Protein AF-C0QC90-F1 (afdb_monomer_lite)

Radius of gyration: 32.06 Å; chains: 1; bounding box: 88×85×78 Å

pLDDT: mean 71.47, std 26.24, range [27.81, 98.38]

Sequence (242 aa):
MGKKIDGQGVMLIVNIVLILMLSYCSIPDKHKLPQASEPHGTEAVTQDAAVHDNAQEAVAEVKEAAEVEAPVVEEKEPVAEVKEPVAEVEETVAEVEEPAAEEKEPAAEVEAPAVAQTTSGMPDVIAMENAIYAAHKKGIVQFTHQKHVADYKIGCGECHHGDDGSPLADMKAGDDAVGCAECHAEPGTAPKSKDKKLSDSEKLEYHAEALHENCITCHKAYNKENNTKDAPASCAKCHPKK

Foldseek 3Di:
DDPDQDPVNVVVVVVVVVVVVVVVVPDDPPPDDDDDDDDDDDDDDDDDDDDDDDDDDDDDDDDDDDDDDDDDDDDDDDDDDDDDDDDDDDDDDDDDDDDDDDDDDDDDDDDDDDDDPDDQWDDQWDFQDDPLDPDDPFATFTDRRCCVCPVVVDDPQLLQDPPVSGGPPPDDTRPDGDDLCVQLVAEDFDDDDPVDDDDLVRRSVYSVSSVLCSQQVVLVVVCVVVVHCPRPNDPCSGTPHD

InterPro domains:
  IPR020942 Class III cytochrome C [PF02085] (134-239)
  IPR036280 Multiheme cytochrome superfamily [SSF48695] (135-239)

Secondary structure (DSSP, 8-state):
------HHHHHHHHHHHHHHHHHHTT------PPPP-----------------------------------------------------------------------------------SS--SEEE---TT-SS-SSPPPEEEHHIIIIIS---GGGTSB-TTS-B-TT--TTS-PPPGGGTS-B-SSPP--SS----HHHHHTBHHHHHHHHHHHHHHHHHHHTT---S--SHHHHSPP-

Structure (mmCIF, N/CA/C/O backbone):
data_AF-C0QC90-F1
#
_entry.id   AF-C0QC90-F1
#
loop_
_atom_site.group_PDB
_atom_site.id
_atom_site.type_symbol
_atom_site.label_atom_id
_atom_site.label_alt_id
_atom_site.label_comp_id
_atom_site.label_asym_id
_atom_site.label_entity_id
_atom_site.label_seq_id
_atom_site.pdbx_PDB_ins_code
_atom_site.Cartn_x
_atom_site.Cartn_y
_atom_site.Cartn_z
_atom_site.occupancy
_atom_site.B_iso_or_equiv
_atom_site.auth_seq_id
_atom_site.auth_comp_id
_atom_site.auth_asym_id
_atom_site.auth_atom_id
_atom_site.pdbx_PDB_model_num
ATOM 1 N N . MET A 1 1 ? -40.031 34.828 8.784 1.00 43.22 1 MET A N 1
ATOM 2 C CA . MET A 1 1 ? -39.446 36.180 8.939 1.00 43.22 1 MET A CA 1
ATOM 3 C C . MET A 1 1 ? -38.399 36.398 7.850 1.00 43.22 1 MET A C 1
ATOM 5 O O . MET A 1 1 ? -37.368 35.743 7.893 1.00 43.22 1 MET A O 1
ATOM 9 N N . GLY A 1 2 ? -38.660 37.253 6.855 1.00 54.69 2 GLY A N 1
ATOM 10 C CA . GLY A 1 2 ? -37.671 37.584 5.820 1.00 54.69 2 GLY A CA 1
ATOM 11 C C . GLY A 1 2 ? -36.627 38.558 6.366 1.00 54.69 2 GLY A C 1
ATOM 12 O O . GLY A 1 2 ? -36.977 39.680 6.734 1.00 54.69 2 GLY A O 1
ATOM 13 N N . LYS A 1 3 ? -35.361 38.133 6.460 1.00 66.44 3 LYS A N 1
ATOM 14 C CA . LYS A 1 3 ? -34.247 39.024 6.813 1.00 66.44 3 LYS A CA 1
ATOM 15 C C . LYS A 1 3 ? -34.065 40.025 5.672 1.00 66.44 3 LYS A C 1
ATOM 17 O O . LYS A 1 3 ? -33.694 39.643 4.568 1.00 66.44 3 LYS A O 1
ATOM 22 N N . LYS A 1 4 ? -34.370 41.297 5.937 1.00 67.69 4 LYS A N 1
ATOM 23 C CA . LYS A 1 4 ? -34.035 42.400 5.033 1.00 67.69 4 LYS A CA 1
ATOM 24 C C . LYS A 1 4 ? -32.512 42.487 4.982 1.00 67.69 4 LYS A C 1
ATOM 26 O O . LYS A 1 4 ? -31.890 42.760 6.003 1.00 67.69 4 LYS A O 1
ATOM 31 N N . ILE A 1 5 ? -31.939 42.188 3.822 1.00 71.94 5 ILE A N 1
ATOM 32 C CA . ILE A 1 5 ? -30.519 42.411 3.554 1.00 71.94 5 ILE A CA 1
ATOM 33 C C . ILE A 1 5 ? -30.356 43.929 3.452 1.00 71.94 5 ILE A C 1
ATOM 35 O O . ILE A 1 5 ? -31.048 44.570 2.659 1.00 71.94 5 ILE A O 1
ATOM 39 N N . ASP A 1 6 ? -29.532 44.513 4.315 1.00 79.94 6 ASP A N 1
ATOM 40 C CA . ASP A 1 6 ? -29.243 45.942 4.266 1.00 79.94 6 ASP A CA 1
ATOM 41 C C . ASP A 1 6 ? -28.360 46.281 3.049 1.00 79.94 6 ASP A C 1
ATOM 43 O O . ASP A 1 6 ? -27.733 45.417 2.432 1.00 79.94 6 ASP A O 1
ATOM 47 N N . GLY A 1 7 ? -28.339 47.559 2.655 1.00 76.38 7 GLY A N 1
ATOM 48 C CA . GLY A 1 7 ? -27.593 48.005 1.470 1.00 76.38 7 GLY A CA 1
ATOM 49 C C . GLY A 1 7 ? -26.087 47.726 1.553 1.00 76.38 7 GLY A C 1
ATOM 50 O O . GLY A 1 7 ? -25.427 47.585 0.524 1.00 76.38 7 GLY A O 1
ATOM 51 N N . GLN A 1 8 ? -25.555 47.580 2.768 1.00 79.44 8 GLN A N 1
ATOM 52 C CA . GLN A 1 8 ? -24.161 47.224 3.004 1.00 79.44 8 GLN A CA 1
ATOM 53 C C . GLN A 1 8 ? -23.907 45.737 2.721 1.00 79.44 8 GLN A C 1
ATOM 55 O O . GLN A 1 8 ? -22.922 45.406 2.063 1.00 79.44 8 GLN A O 1
ATOM 60 N N . GLY A 1 9 ? -24.827 44.849 3.110 1.00 81.38 9 GLY A N 1
ATOM 61 C CA . GLY A 1 9 ? -24.799 43.431 2.757 1.00 81.38 9 GLY A CA 1
ATOM 62 C C . GLY A 1 9 ? -24.888 43.192 1.249 1.00 81.38 9 GLY A C 1
ATOM 63 O O . GLY A 1 9 ? -24.169 42.346 0.722 1.00 81.38 9 GLY A O 1
ATOM 64 N N . VAL A 1 10 ? -25.689 43.985 0.528 1.00 85.62 10 VAL A N 1
ATOM 65 C CA . VAL A 1 10 ? -25.760 43.907 -0.944 1.00 85.62 10 VAL A CA 1
ATOM 66 C C . VAL A 1 10 ? -24.429 44.312 -1.585 1.00 85.62 10 VAL A C 1
ATOM 68 O O . VAL A 1 10 ? -23.933 43.596 -2.452 1.00 85.62 10 VAL A O 1
ATOM 71 N N . MET A 1 11 ? -23.798 45.399 -1.129 1.00 86.00 11 MET A N 1
ATOM 72 C CA . MET A 1 11 ? -22.481 45.820 -1.633 1.00 86.00 11 MET A CA 1
ATOM 73 C C . MET A 1 11 ? -21.374 44.800 -1.346 1.00 86.00 11 MET A C 1
ATOM 75 O O . MET A 1 11 ? -20.465 44.627 -2.160 1.00 86.00 11 MET A O 1
ATOM 79 N N . LEU A 1 12 ? -21.449 44.102 -0.213 1.00 89.44 12 LEU A N 1
ATOM 80 C CA . LEU A 1 12 ? -20.478 43.075 0.159 1.00 89.44 12 LEU A CA 1
ATOM 81 C C . LEU A 1 12 ? -20.624 41.832 -0.733 1.00 89.44 12 LEU A C 1
ATOM 83 O O . LEU A 1 12 ? -19.629 41.327 -1.246 1.00 89.44 12 LEU A O 1
ATOM 87 N N . ILE A 1 13 ? -21.859 41.407 -1.016 1.00 89.31 13 ILE A N 1
ATOM 88 C CA . ILE A 1 13 ? -22.138 40.306 -1.950 1.00 89.31 13 ILE A CA 1
ATOM 89 C C . ILE A 1 13 ? -21.676 40.662 -3.369 1.00 89.31 13 ILE A C 1
ATOM 91 O O . ILE A 1 13 ? -21.020 39.848 -4.014 1.00 89.31 13 ILE A O 1
ATOM 95 N N . VAL A 1 14 ? -21.952 41.880 -3.846 1.00 91.88 14 VAL A N 1
ATOM 96 C CA . VAL A 1 14 ? -21.509 42.334 -5.177 1.00 91.88 14 VAL A CA 1
ATOM 97 C C . VAL A 1 14 ? -19.982 42.341 -5.283 1.00 91.88 14 VAL A C 1
ATOM 99 O O . VAL A 1 14 ? -19.446 41.868 -6.282 1.00 91.88 14 VAL A O 1
ATOM 102 N N . ASN A 1 15 ? -19.270 42.798 -4.248 1.00 91.62 15 ASN A N 1
ATOM 103 C CA . ASN A 1 15 ? -17.805 42.752 -4.232 1.00 91.62 15 ASN A CA 1
ATOM 104 C C . ASN A 1 15 ? -17.262 41.318 -4.214 1.00 91.62 15 ASN A C 1
ATOM 106 O O . ASN A 1 15 ? -16.324 41.028 -4.949 1.00 91.62 15 ASN A O 1
ATOM 110 N N . ILE A 1 16 ? -17.862 40.406 -3.440 1.00 91.81 16 ILE A N 1
ATOM 111 C CA . ILE A 1 16 ? -17.456 38.991 -3.433 1.00 91.81 16 ILE A CA 1
ATOM 112 C C . ILE A 1 16 ? -17.641 38.373 -4.824 1.00 91.81 16 ILE A C 1
ATOM 114 O O . ILE A 1 16 ? -16.731 37.720 -5.328 1.00 91.81 16 ILE A O 1
ATOM 118 N N . VAL A 1 17 ? -18.779 38.616 -5.479 1.00 91.81 17 VAL A N 1
ATOM 119 C CA . VAL A 1 17 ? -19.039 38.106 -6.835 1.00 91.81 17 VAL A CA 1
ATOM 120 C C . VAL A 1 17 ? -18.051 38.693 -7.849 1.00 91.81 17 VAL A C 1
ATOM 122 O O . VAL A 1 17 ? -17.556 37.965 -8.707 1.00 91.81 17 VAL A O 1
ATOM 125 N N . LEU A 1 18 ? -17.710 39.980 -7.734 1.00 91.81 18 LEU A N 1
ATOM 126 C CA . LEU A 1 18 ? -16.733 40.627 -8.610 1.00 91.81 18 LEU A CA 1
ATOM 127 C C . LEU A 1 18 ? -15.324 40.038 -8.431 1.00 91.81 18 LEU A C 1
ATOM 129 O O . LEU A 1 18 ? -14.644 39.768 -9.417 1.00 91.81 18 LEU A O 1
ATOM 133 N N . ILE A 1 19 ? -14.904 39.787 -7.187 1.00 89.88 19 ILE A N 1
ATOM 134 C CA . ILE A 1 19 ? -13.610 39.162 -6.875 1.00 89.88 19 ILE A CA 1
ATOM 135 C C . ILE A 1 19 ? -13.551 37.741 -7.444 1.00 89.88 19 ILE A C 1
ATOM 137 O O . ILE A 1 19 ? -12.556 37.375 -8.067 1.00 89.88 19 ILE A O 1
ATOM 141 N N . LEU A 1 20 ? -14.623 36.956 -7.292 1.00 89.25 20 LEU A N 1
ATOM 142 C CA . LEU A 1 20 ? -14.691 35.605 -7.851 1.00 89.25 20 LEU A CA 1
ATOM 143 C C . LEU A 1 20 ? -14.621 35.620 -9.385 1.00 89.25 20 LEU A C 1
ATOM 145 O O . LEU A 1 20 ? -13.883 34.826 -9.961 1.00 89.25 20 LEU A O 1
ATOM 149 N N . MET A 1 21 ? -15.302 36.558 -10.050 1.00 86.25 21 MET A N 1
ATOM 150 C CA . MET A 1 21 ? -15.232 36.707 -11.511 1.00 86.25 21 MET A CA 1
ATOM 151 C C . MET A 1 21 ? -13.831 37.097 -11.999 1.00 86.25 21 MET A C 1
ATOM 153 O O . MET A 1 21 ? -13.322 36.499 -12.943 1.00 86.25 21 MET A O 1
ATOM 157 N N . LEU A 1 22 ? -13.166 38.044 -11.332 1.00 85.81 22 LEU A N 1
ATOM 158 C CA . LEU A 1 22 ? -11.798 38.444 -11.688 1.00 85.81 22 LEU A CA 1
ATOM 159 C C . LEU A 1 22 ? -10.778 37.322 -11.434 1.00 85.81 22 LEU A C 1
ATOM 161 O O . LEU A 1 22 ? -9.831 37.159 -12.208 1.00 85.81 22 LEU A O 1
ATOM 165 N N . SER A 1 23 ? -10.997 36.513 -10.393 1.00 81.81 23 SER A N 1
ATOM 166 C CA . SER A 1 23 ? -10.185 35.326 -10.115 1.00 81.81 23 SER A CA 1
ATOM 167 C C . SER A 1 23 ? -10.363 34.241 -11.183 1.00 81.81 23 SER A C 1
ATOM 169 O O . SER A 1 23 ? -9.394 33.567 -11.520 1.00 81.81 23 SER A O 1
ATOM 171 N N . TYR A 1 24 ? -11.563 34.098 -11.755 1.00 79.06 24 TYR A N 1
ATOM 172 C CA . TYR A 1 24 ? -11.827 33.165 -12.857 1.00 79.06 24 TYR A CA 1
ATOM 173 C C . TYR A 1 24 ? -11.209 33.622 -14.186 1.00 79.06 24 TYR A C 1
ATOM 175 O O . TYR A 1 24 ? -10.710 32.796 -14.944 1.00 79.06 24 TYR A O 1
ATOM 183 N N . CYS A 1 25 ? -11.170 34.929 -14.462 1.00 72.75 25 CYS A N 1
ATOM 184 C CA . CYS A 1 25 ? -10.559 35.464 -15.686 1.00 72.75 25 CYS A CA 1
ATOM 185 C C . CYS A 1 25 ? -9.018 35.432 -15.696 1.00 72.75 25 CYS A C 1
ATOM 187 O O . CYS A 1 25 ? -8.419 35.748 -16.720 1.00 72.75 25 CYS A O 1
ATOM 189 N N . SER A 1 26 ? -8.373 35.066 -14.582 1.00 72.00 26 SER A N 1
ATOM 190 C CA . SER A 1 26 ? -6.907 35.020 -14.458 1.00 72.00 26 SER A CA 1
ATOM 191 C C . SER A 1 26 ? -6.323 33.605 -14.571 1.00 72.00 26 SER A C 1
ATOM 193 O O . SER A 1 26 ? -5.134 33.422 -14.317 1.00 72.00 26 SER A O 1
ATOM 195 N N . ILE A 1 27 ? -7.126 32.600 -14.938 1.00 68.31 27 ILE A N 1
ATOM 196 C CA . ILE A 1 27 ? -6.632 31.244 -15.208 1.00 68.31 27 ILE A CA 1
ATOM 197 C C . ILE A 1 27 ? -6.018 31.243 -16.620 1.00 68.31 27 ILE A C 1
ATOM 199 O O . ILE A 1 27 ? -6.757 31.416 -17.588 1.00 68.31 27 ILE A O 1
ATOM 203 N N . PRO A 1 28 ? -4.690 31.080 -16.783 1.00 59.44 28 PRO A N 1
ATOM 204 C CA . PRO A 1 28 ? -4.088 30.999 -18.106 1.00 59.44 28 PRO A CA 1
ATOM 205 C C . PR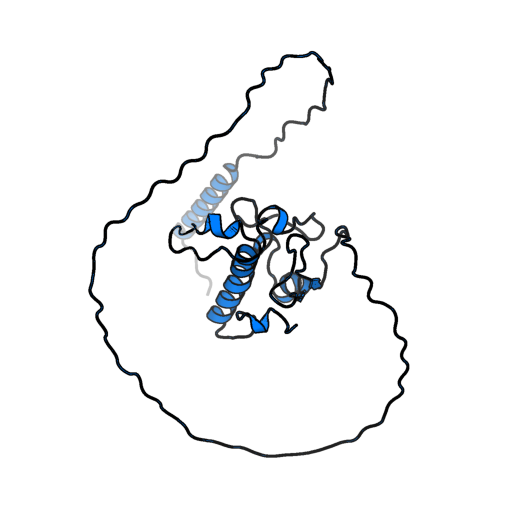O A 1 28 ? -4.529 29.707 -18.803 1.00 59.44 28 PRO A C 1
ATOM 207 O O . PRO A 1 28 ? -4.354 28.614 -18.261 1.00 59.44 28 PRO A O 1
ATOM 210 N N . ASP A 1 29 ? -5.069 29.843 -20.016 1.00 55.38 29 ASP A N 1
ATOM 211 C CA . ASP A 1 29 ? -5.362 28.748 -20.942 1.00 55.38 29 ASP A CA 1
ATOM 212 C C . ASP A 1 29 ? -4.113 27.877 -21.155 1.00 55.38 29 ASP A C 1
ATOM 214 O O . ASP A 1 29 ? -3.232 28.197 -21.954 1.00 55.38 29 ASP A O 1
ATOM 218 N N . LYS A 1 30 ? -4.027 26.738 -20.458 1.00 59.38 30 LYS A N 1
ATOM 219 C CA . LYS A 1 30 ? -2.989 25.724 -20.710 1.00 59.38 30 LYS A CA 1
ATOM 220 C C . LYS A 1 30 ? -3.307 24.833 -21.918 1.00 59.38 30 LYS A C 1
ATOM 222 O O . LYS A 1 30 ? -2.540 23.929 -22.233 1.00 59.38 30 LYS A O 1
ATOM 227 N N . HIS A 1 31 ? -4.380 25.109 -22.661 1.00 57.31 31 HIS A N 1
ATOM 228 C CA . HIS A 1 31 ? -4.658 24.437 -23.929 1.00 57.31 31 HIS A CA 1
ATOM 229 C C . HIS A 1 31 ? -3.921 25.103 -25.095 1.00 57.31 31 HIS A C 1
ATOM 231 O O . HIS A 1 31 ? -4.513 25.713 -25.984 1.00 57.31 31 HIS A O 1
ATOM 237 N N . LYS A 1 32 ? -2.599 24.917 -25.132 1.00 46.06 32 LYS A N 1
ATOM 238 C CA . LYS A 1 32 ? -1.866 24.921 -26.399 1.00 46.06 32 LYS A CA 1
ATOM 239 C C . LYS A 1 32 ? -0.709 23.930 -26.349 1.00 46.06 32 LYS A C 1
ATOM 241 O O . LYS A 1 32 ? 0.423 24.286 -26.051 1.00 46.06 32 LYS A O 1
ATOM 246 N N . LEU A 1 33 ? -1.030 22.675 -26.655 1.00 45.44 33 LEU A N 1
ATOM 247 C CA . LEU A 1 33 ? -0.055 21.670 -27.069 1.00 45.44 33 LEU A CA 1
ATOM 248 C C . LEU A 1 33 ? 0.607 22.143 -28.378 1.00 45.44 33 LEU A C 1
ATOM 250 O O . LEU A 1 33 ? -0.115 22.378 -29.353 1.00 45.44 33 LEU A O 1
ATOM 254 N N . PRO A 1 34 ? 1.941 22.288 -28.454 1.00 47.00 34 PRO A N 1
ATOM 255 C CA . PRO A 1 34 ? 2.630 22.251 -29.731 1.00 47.00 34 PRO A CA 1
ATOM 256 C C . PRO A 1 34 ? 2.692 20.804 -30.233 1.00 47.00 34 PRO A C 1
ATOM 258 O O . PRO A 1 34 ? 2.905 19.858 -29.478 1.00 47.00 34 PRO A O 1
ATOM 261 N N . GLN A 1 35 ? 2.425 20.667 -31.526 1.00 42.75 35 GLN A N 1
ATOM 262 C CA . GLN A 1 35 ? 2.238 19.411 -32.233 1.00 42.75 35 GLN A CA 1
ATOM 263 C C . GLN A 1 35 ? 3.531 18.597 -32.344 1.00 42.75 35 GLN A C 1
ATOM 265 O O . GLN A 1 35 ? 4.625 19.149 -32.448 1.00 42.75 35 GLN A O 1
ATOM 270 N N . ALA A 1 36 ? 3.349 17.278 -32.374 1.00 40.47 36 ALA A N 1
ATOM 271 C CA . ALA A 1 36 ? 4.354 16.287 -32.711 1.00 40.47 36 ALA A CA 1
ATOM 272 C C . ALA A 1 36 ? 4.988 16.559 -34.086 1.00 40.47 36 ALA A C 1
ATOM 274 O O . ALA A 1 36 ? 4.285 16.820 -35.063 1.00 40.47 36 ALA A O 1
ATOM 275 N N . SER A 1 37 ? 6.311 16.428 -34.162 1.00 46.19 37 SER A N 1
ATOM 276 C CA . SER A 1 37 ? 7.036 16.181 -35.406 1.00 46.19 37 SER A CA 1
ATOM 277 C C . SER A 1 37 ? 7.638 14.779 -35.344 1.00 46.19 37 SER A C 1
ATOM 279 O O . SER A 1 37 ? 8.437 14.481 -34.457 1.00 46.19 37 SER A O 1
ATOM 281 N N . GLU A 1 38 ? 7.207 13.941 -36.279 1.00 44.28 38 GLU A N 1
ATOM 282 C CA . GLU A 1 38 ? 7.680 12.583 -36.556 1.00 44.28 38 GLU A CA 1
ATOM 283 C C . GLU A 1 38 ? 9.151 12.530 -37.040 1.00 44.28 38 GLU A C 1
ATOM 285 O O . GLU A 1 38 ? 9.744 13.570 -37.345 1.00 44.28 38 GLU A O 1
ATOM 290 N N . PRO A 1 39 ? 9.773 11.330 -37.065 1.00 46.91 39 PRO A N 1
ATOM 291 C CA . PRO A 1 39 ? 11.215 11.160 -36.961 1.00 46.91 39 PRO A CA 1
ATOM 292 C C . PRO A 1 39 ? 11.913 11.191 -38.323 1.00 46.91 39 PRO A C 1
ATOM 294 O O . PRO A 1 39 ? 11.416 10.666 -39.317 1.00 46.91 39 PRO A O 1
ATOM 297 N N . HIS A 1 40 ? 13.127 11.738 -38.350 1.00 36.16 40 HIS A N 1
ATOM 298 C CA . HIS A 1 40 ? 14.030 11.647 -39.492 1.00 36.16 40 HIS A CA 1
ATOM 299 C C . HIS A 1 40 ? 15.362 11.026 -39.067 1.00 36.16 40 HIS A C 1
ATOM 301 O O . HIS A 1 40 ? 16.042 11.550 -38.191 1.00 36.16 40 HIS A O 1
ATOM 307 N N . GLY A 1 41 ? 15.750 9.969 -39.783 1.00 34.41 41 GLY A N 1
ATOM 308 C CA . GLY A 1 41 ? 17.146 9.736 -40.148 1.00 34.41 41 GLY A CA 1
ATOM 309 C C . GLY A 1 41 ? 17.927 8.759 -39.280 1.00 34.41 41 GLY A C 1
ATOM 310 O O . GLY A 1 41 ? 18.688 9.155 -38.406 1.00 34.41 41 GLY A 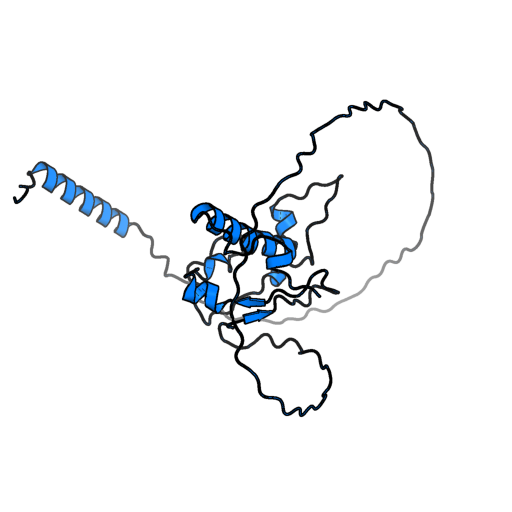O 1
ATOM 311 N N . THR A 1 42 ? 17.830 7.477 -39.621 1.00 35.72 42 THR A N 1
ATOM 312 C CA . THR A 1 42 ? 18.918 6.518 -39.425 1.00 35.72 42 THR A CA 1
ATOM 313 C C . THR A 1 42 ? 20.087 6.895 -40.335 1.00 35.72 42 THR A C 1
ATOM 315 O O . THR A 1 42 ? 19.946 6.808 -41.553 1.00 35.72 42 THR A O 1
ATOM 318 N N . GLU A 1 43 ? 21.245 7.230 -39.774 1.00 39.25 43 GLU A N 1
ATOM 319 C CA . GLU A 1 43 ? 22.521 7.095 -40.478 1.00 39.25 43 GLU A CA 1
ATOM 320 C C . GLU A 1 43 ? 23.530 6.395 -39.572 1.00 39.25 43 GLU A C 1
ATOM 322 O O . GLU A 1 43 ? 23.862 6.839 -38.474 1.00 39.25 43 GLU A O 1
ATOM 327 N N . ALA A 1 44 ? 23.964 5.235 -40.054 1.00 33.03 44 ALA A N 1
ATOM 328 C CA . ALA A 1 44 ? 25.055 4.460 -39.516 1.00 33.03 44 ALA A CA 1
ATOM 329 C C . ALA A 1 44 ? 26.385 5.160 -39.820 1.00 33.03 44 ALA A C 1
ATOM 331 O O . ALA A 1 44 ? 26.653 5.511 -40.967 1.00 33.03 44 ALA A O 1
ATOM 332 N N . VAL A 1 45 ? 27.257 5.260 -38.817 1.00 37.44 45 VAL A N 1
ATOM 333 C CA . VAL A 1 45 ? 28.703 5.373 -39.028 1.00 37.44 45 VAL A CA 1
ATOM 334 C C . VAL A 1 45 ? 29.381 4.320 -38.164 1.00 37.44 45 VAL A C 1
ATOM 336 O O . VAL A 1 45 ? 29.396 4.380 -36.938 1.00 37.44 45 VAL A O 1
ATOM 339 N N . THR A 1 46 ? 29.902 3.318 -38.859 1.00 33.53 46 THR A N 1
ATOM 340 C CA . THR A 1 46 ? 30.904 2.357 -38.407 1.00 33.53 46 THR A CA 1
ATOM 341 C C . THR A 1 46 ? 32.294 2.986 -38.391 1.00 33.53 46 THR A C 1
ATOM 343 O O . THR A 1 46 ? 32.577 3.794 -39.276 1.00 33.53 46 THR A O 1
ATOM 346 N N . GLN A 1 47 ? 33.149 2.482 -37.492 1.00 39.81 47 GLN A N 1
ATOM 347 C CA . GLN A 1 47 ? 34.613 2.267 -37.568 1.00 39.81 47 GLN A CA 1
ATOM 348 C C . GLN A 1 47 ? 35.285 2.737 -36.274 1.00 39.81 47 GLN A C 1
ATOM 350 O O . GLN A 1 47 ? 34.909 3.762 -35.722 1.00 39.81 47 GLN A O 1
ATOM 355 N N . ASP A 1 48 ? 36.377 2.163 -35.793 1.00 34.25 48 ASP A N 1
ATOM 356 C CA . ASP A 1 48 ? 36.883 0.794 -35.664 1.00 34.25 48 ASP A CA 1
ATOM 357 C C . ASP A 1 48 ? 38.098 0.933 -34.717 1.00 34.25 48 ASP A C 1
ATOM 359 O O . ASP A 1 48 ? 38.693 2.006 -34.636 1.00 34.25 48 ASP A O 1
ATOM 363 N N . ALA A 1 49 ? 38.446 -0.158 -34.039 1.00 31.67 49 ALA A N 1
ATOM 364 C CA . ALA A 1 49 ? 39.749 -0.515 -33.464 1.00 31.67 49 ALA A CA 1
ATOM 365 C C . ALA A 1 49 ? 40.622 0.497 -32.672 1.00 31.67 49 ALA A C 1
ATOM 367 O O . ALA A 1 49 ? 41.195 1.434 -33.220 1.00 31.67 49 ALA A O 1
ATOM 368 N N . ALA A 1 50 ? 40.908 0.142 -31.408 1.00 34.03 50 ALA A N 1
ATOM 369 C CA . ALA A 1 50 ? 42.250 -0.213 -30.882 1.00 34.03 50 ALA A CA 1
ATOM 370 C C . ALA A 1 50 ? 42.209 -0.229 -29.333 1.00 34.03 50 ALA A C 1
ATOM 372 O O . ALA A 1 50 ? 42.037 0.805 -28.701 1.00 34.03 50 ALA A O 1
ATOM 373 N N . VAL A 1 51 ? 42.136 -1.399 -28.688 1.00 32.91 51 VAL A N 1
ATOM 374 C CA . VAL A 1 51 ? 43.269 -2.156 -28.103 1.00 32.91 51 VAL A CA 1
ATOM 375 C C . VAL A 1 51 ? 44.138 -1.325 -27.147 1.00 32.91 51 VAL A C 1
ATOM 377 O O . VAL A 1 51 ? 44.924 -0.498 -27.596 1.00 32.91 51 VAL A O 1
ATOM 380 N N . HIS A 1 52 ? 44.062 -1.638 -25.849 1.00 40.84 52 HIS A N 1
ATOM 381 C CA . HIS A 1 52 ? 45.237 -1.883 -25.002 1.00 40.84 52 HIS A CA 1
ATOM 382 C C . HIS A 1 52 ? 44.855 -2.778 -23.813 1.00 40.84 52 HIS A C 1
ATOM 384 O O . HIS A 1 52 ? 44.096 -2.388 -22.928 1.00 40.84 52 HIS A O 1
ATOM 390 N N . ASP A 1 53 ? 45.411 -3.987 -23.844 1.00 34.91 53 ASP A N 1
ATOM 391 C CA . ASP A 1 53 ? 45.747 -4.835 -22.703 1.00 34.91 53 ASP A CA 1
ATOM 392 C C . ASP A 1 53 ? 46.381 -4.037 -21.551 1.00 34.91 53 ASP A C 1
ATOM 394 O O . ASP A 1 53 ? 47.299 -3.249 -21.786 1.00 34.91 53 ASP A O 1
ATOM 398 N N . ASN A 1 54 ? 45.999 -4.342 -20.308 1.00 44.78 54 ASN A N 1
ATOM 399 C CA . ASN A 1 54 ? 46.982 -4.733 -19.296 1.00 44.78 54 ASN A CA 1
ATOM 400 C C . ASN A 1 54 ? 46.316 -5.522 -18.157 1.00 44.78 54 ASN A C 1
ATOM 402 O O . ASN A 1 54 ? 45.245 -5.167 -17.666 1.00 44.78 54 ASN A O 1
ATOM 406 N N . ALA A 1 55 ? 46.987 -6.595 -17.761 1.00 33.06 55 ALA A N 1
ATOM 407 C CA . ALA A 1 55 ? 46.574 -7.609 -16.815 1.00 33.06 55 ALA A CA 1
ATOM 408 C C . ALA A 1 55 ? 47.226 -7.425 -15.428 1.00 33.06 55 ALA A C 1
ATOM 410 O O . ALA A 1 55 ? 48.186 -6.678 -15.270 1.00 33.06 55 ALA A O 1
ATOM 411 N N . GLN A 1 56 ? 46.725 -8.238 -14.487 1.00 38.50 56 GLN A N 1
ATOM 412 C CA . GLN A 1 56 ? 47.325 -8.700 -13.219 1.00 38.50 56 GLN A CA 1
ATOM 413 C C . GLN A 1 56 ? 47.451 -7.676 -12.075 1.00 38.50 56 GLN A C 1
ATOM 415 O O . GLN A 1 56 ? 48.071 -6.630 -12.192 1.00 38.50 56 GLN A O 1
ATOM 420 N N . GLU A 1 57 ? 46.698 -7.853 -10.985 1.00 36.06 57 GLU A N 1
ATOM 421 C CA . GLU A 1 57 ? 46.888 -8.804 -9.864 1.00 36.06 57 GLU A CA 1
ATOM 422 C C . GLU A 1 57 ? 47.977 -8.338 -8.882 1.00 36.06 57 GLU A C 1
ATOM 424 O O . GLU A 1 57 ? 49.155 -8.329 -9.217 1.00 36.06 57 GLU A O 1
ATOM 429 N N . ALA A 1 58 ? 47.578 -8.011 -7.646 1.00 33.22 58 ALA A N 1
ATOM 430 C CA . ALA A 1 58 ? 48.392 -8.225 -6.448 1.00 33.22 58 ALA A CA 1
ATOM 431 C C . ALA A 1 58 ? 47.538 -8.111 -5.174 1.00 33.22 58 ALA A C 1
ATOM 433 O O . ALA A 1 58 ? 46.944 -7.078 -4.868 1.00 33.22 58 ALA A O 1
ATOM 434 N N . VAL A 1 59 ? 47.522 -9.216 -4.439 1.00 37.47 59 VAL A N 1
ATOM 435 C CA . VAL A 1 59 ? 47.132 -9.383 -3.037 1.00 37.47 59 VAL A CA 1
ATOM 436 C C . VAL A 1 59 ? 48.097 -8.654 -2.089 1.00 37.47 59 VAL A C 1
ATOM 438 O O . VAL A 1 59 ? 49.288 -8.604 -2.380 1.00 37.47 59 VAL A O 1
ATOM 441 N N . ALA A 1 60 ? 47.621 -8.175 -0.932 1.00 33.12 60 ALA A N 1
ATOM 442 C CA . ALA A 1 60 ? 48.353 -8.238 0.347 1.00 33.12 60 ALA A CA 1
ATOM 443 C C . ALA A 1 60 ? 47.529 -7.679 1.524 1.00 33.12 60 ALA A C 1
ATOM 445 O O . ALA A 1 60 ? 47.220 -6.495 1.613 1.00 33.12 60 ALA A O 1
ATOM 446 N N . GLU A 1 61 ? 47.232 -8.592 2.439 1.00 38.47 61 GLU A N 1
ATOM 447 C CA . GLU A 1 61 ? 46.824 -8.436 3.835 1.00 38.47 61 GLU A CA 1
ATOM 448 C C . GLU A 1 61 ? 47.890 -7.706 4.678 1.00 38.47 61 GLU A C 1
ATOM 450 O O . GLU A 1 61 ? 49.055 -8.083 4.589 1.00 38.47 61 GLU A O 1
ATOM 455 N N . VAL A 1 62 ? 47.500 -6.781 5.576 1.00 38.97 62 VAL A N 1
ATOM 456 C CA . VAL A 1 62 ? 48.163 -6.604 6.891 1.00 38.97 62 VAL A CA 1
ATOM 457 C C . VAL A 1 62 ? 47.166 -6.124 7.966 1.00 38.97 62 VAL A C 1
ATOM 459 O O . VAL A 1 62 ? 46.390 -5.195 7.756 1.00 38.97 62 VAL A O 1
ATOM 462 N N . LYS A 1 63 ? 47.240 -6.816 9.109 1.00 31.14 63 LYS A N 1
ATOM 463 C CA . LYS A 1 63 ? 46.675 -6.600 10.461 1.00 31.14 63 LYS A CA 1
ATOM 464 C C . LYS A 1 63 ? 47.118 -5.231 11.045 1.00 31.14 63 LYS A C 1
ATOM 466 O O . LYS A 1 63 ? 48.051 -4.641 10.525 1.00 31.14 63 LYS A O 1
ATOM 471 N N . GLU A 1 64 ? 46.534 -4.620 12.078 1.00 31.61 64 GLU A N 1
ATOM 472 C CA . GLU A 1 64 ? 46.331 -5.095 13.455 1.00 31.61 64 GLU A CA 1
ATOM 473 C C . GLU A 1 64 ? 45.552 -4.039 14.284 1.00 31.61 64 GLU A C 1
ATOM 475 O O . GLU A 1 64 ? 45.400 -2.887 13.880 1.00 31.61 64 GLU A O 1
ATOM 480 N N . ALA A 1 65 ? 45.051 -4.493 15.432 1.00 27.81 65 ALA A N 1
ATOM 481 C CA . ALA A 1 65 ? 44.122 -3.901 16.386 1.00 27.81 65 ALA A CA 1
ATOM 482 C C . ALA A 1 65 ? 44.628 -2.715 17.236 1.00 27.81 65 ALA A C 1
ATOM 484 O O . ALA A 1 65 ? 45.824 -2.522 17.434 1.00 27.81 65 ALA A O 1
ATOM 485 N N . ALA A 1 66 ? 43.674 -2.013 17.858 1.00 34.19 66 ALA A N 1
ATOM 486 C CA . ALA A 1 66 ? 43.852 -1.413 19.180 1.00 34.19 66 ALA A CA 1
ATOM 487 C C . ALA A 1 66 ? 42.519 -1.409 19.954 1.00 34.19 66 ALA A C 1
ATOM 489 O O . ALA A 1 66 ? 41.507 -0.887 19.485 1.00 34.19 66 ALA A O 1
ATOM 490 N N . GLU A 1 67 ? 42.557 -2.045 21.124 1.00 36.12 67 GLU A N 1
ATOM 491 C CA . GLU A 1 67 ? 41.525 -2.144 22.158 1.00 36.12 67 GLU A CA 1
ATOM 492 C C . GLU A 1 67 ? 41.140 -0.786 22.759 1.00 36.12 67 GLU A C 1
ATOM 494 O O . GLU A 1 67 ? 42.004 0.058 22.992 1.00 36.12 67 GLU A O 1
ATOM 499 N N . VAL A 1 68 ? 39.870 -0.644 23.158 1.00 39.03 68 VAL A N 1
ATOM 500 C CA . VAL A 1 68 ? 39.514 0.106 24.372 1.00 39.03 68 VAL A CA 1
ATOM 501 C C . VAL A 1 68 ? 38.367 -0.623 25.077 1.00 39.03 68 VAL A C 1
ATOM 503 O O . VAL A 1 68 ? 37.308 -0.854 24.492 1.00 39.03 68 VAL A O 1
ATOM 506 N N . GLU A 1 69 ? 38.608 -1.014 26.326 1.00 40.19 69 GLU A N 1
ATOM 507 C CA . GLU A 1 69 ? 37.675 -1.720 27.202 1.00 40.19 69 GLU A CA 1
ATOM 508 C C . GLU A 1 69 ? 36.712 -0.783 27.965 1.00 40.19 69 GLU A C 1
ATOM 510 O O . GLU A 1 69 ? 37.115 0.280 28.433 1.00 40.19 69 GLU A O 1
ATOM 515 N N . ALA A 1 70 ? 35.492 -1.306 28.185 1.00 37.09 70 ALA A N 1
ATOM 516 C CA . ALA A 1 70 ? 34.567 -1.110 29.323 1.00 37.09 70 ALA A CA 1
ATOM 517 C C . ALA A 1 70 ? 33.874 0.270 29.539 1.00 37.09 70 ALA A C 1
ATOM 519 O O . ALA A 1 70 ? 34.371 1.289 29.069 1.00 37.09 70 ALA A O 1
ATOM 520 N N . PRO A 1 71 ? 32.742 0.361 30.293 1.00 47.31 71 PRO A N 1
ATOM 521 C CA . PRO A 1 71 ? 32.034 -0.686 31.043 1.00 47.31 71 PRO A CA 1
ATOM 522 C C . PRO A 1 71 ? 30.523 -0.852 30.752 1.00 47.31 71 PRO A C 1
ATOM 524 O O . PRO A 1 71 ? 29.811 0.042 30.299 1.00 47.31 71 PRO A O 1
ATOM 527 N N . VAL A 1 72 ? 30.058 -2.046 31.121 1.00 34.56 72 VAL A N 1
ATOM 528 C CA . VAL A 1 72 ? 28.669 -2.485 31.298 1.00 34.56 72 VAL A CA 1
ATOM 529 C C . VAL A 1 72 ? 28.034 -1.745 32.479 1.00 34.56 72 VAL A C 1
ATOM 531 O O . VAL A 1 72 ? 28.629 -1.694 33.555 1.00 34.56 72 VAL A O 1
ATOM 534 N N . VAL A 1 73 ? 26.806 -1.246 32.309 1.00 36.75 73 VAL A N 1
ATOM 535 C CA . VAL A 1 73 ? 25.914 -0.936 33.434 1.00 36.75 73 VAL A CA 1
ATOM 536 C C . VAL A 1 73 ? 24.615 -1.705 33.231 1.00 36.75 73 VAL A C 1
ATOM 538 O O . VAL A 1 73 ? 23.873 -1.497 32.273 1.00 36.75 73 VAL A O 1
ATOM 541 N N . GLU A 1 74 ? 24.433 -2.666 34.124 1.00 40.25 74 GLU A N 1
ATOM 542 C CA . GLU A 1 74 ? 23.260 -3.496 34.323 1.00 40.25 74 GLU A CA 1
ATOM 543 C C . GLU A 1 74 ? 22.270 -2.705 35.191 1.00 40.25 74 GLU A C 1
ATOM 545 O O . GLU A 1 74 ? 22.623 -2.296 36.294 1.00 40.25 74 GLU A O 1
ATOM 550 N N . GLU A 1 75 ? 21.037 -2.506 34.724 1.00 40.84 75 GLU A N 1
ATOM 551 C CA . GLU A 1 75 ? 19.921 -2.153 35.605 1.00 40.84 75 GLU A CA 1
ATOM 552 C C . GLU A 1 75 ? 18.709 -3.025 35.240 1.00 40.84 75 GLU A C 1
ATOM 554 O O . GLU A 1 75 ? 18.023 -2.827 34.237 1.00 40.84 75 GLU A O 1
ATOM 559 N N . LYS A 1 76 ? 18.529 -4.076 36.045 1.00 32.91 76 LYS A N 1
ATOM 560 C CA . LYS A 1 76 ? 17.271 -4.800 36.277 1.00 32.91 76 LYS A CA 1
ATOM 561 C C . LYS A 1 76 ? 16.477 -3.963 37.309 1.00 32.91 76 LYS A C 1
ATOM 563 O O . LYS A 1 76 ? 17.112 -3.299 38.117 1.00 32.91 76 LYS A O 1
ATOM 568 N N . GLU A 1 77 ? 15.153 -3.860 37.407 1.00 44.06 77 GLU A N 1
ATOM 569 C CA . GLU A 1 77 ? 13.988 -4.765 37.335 1.00 44.06 77 GLU A CA 1
ATOM 570 C C . GLU A 1 77 ? 12.710 -3.855 37.301 1.00 44.06 77 GLU A C 1
ATOM 572 O O . GLU A 1 77 ? 12.830 -2.661 37.039 1.00 44.06 77 GLU A O 1
ATOM 577 N N . PRO A 1 78 ? 11.504 -4.282 37.729 1.00 45.34 78 PRO A N 1
ATOM 578 C CA . PRO A 1 78 ? 10.567 -5.218 37.110 1.00 45.34 78 PRO A CA 1
ATOM 579 C C . PRO A 1 78 ? 9.217 -4.531 36.795 1.00 45.34 78 PRO A C 1
ATOM 581 O O . PRO A 1 78 ? 8.881 -3.487 37.354 1.00 45.34 78 PRO A O 1
ATOM 584 N N . VAL A 1 79 ? 8.357 -5.158 35.986 1.00 35.78 79 VAL A N 1
ATOM 585 C CA . VAL A 1 79 ? 6.918 -4.843 36.036 1.00 35.78 79 VAL A CA 1
ATOM 586 C C . VAL A 1 79 ? 6.091 -6.114 36.043 1.00 35.78 79 VAL A C 1
ATOM 588 O O . VAL A 1 79 ? 6.332 -7.053 35.288 1.00 35.78 79 VAL A O 1
ATOM 591 N N . ALA A 1 80 ? 5.179 -6.118 37.005 1.00 35.38 80 ALA A N 1
ATOM 592 C CA . ALA A 1 80 ? 4.561 -7.265 37.617 1.00 35.38 80 ALA A CA 1
ATOM 593 C C . ALA A 1 80 ? 3.448 -7.903 36.782 1.00 35.38 80 ALA A C 1
ATOM 595 O O . ALA A 1 80 ? 2.660 -7.249 36.101 1.00 35.38 80 ALA A O 1
ATOM 596 N N . GLU A 1 81 ? 3.393 -9.215 36.954 1.00 38.47 81 GLU A N 1
ATOM 597 C CA . GLU A 1 81 ? 2.283 -10.121 36.727 1.00 38.47 81 GLU A CA 1
ATOM 598 C C . GLU A 1 81 ? 1.010 -9.644 37.448 1.00 38.47 81 GLU A C 1
ATOM 600 O O . GLU A 1 81 ? 1.010 -9.454 38.664 1.00 38.47 81 GLU A O 1
ATOM 605 N N . VAL A 1 82 ? -0.094 -9.516 36.709 1.00 39.25 82 VAL A N 1
ATOM 606 C CA . VAL A 1 82 ? -1.445 -9.616 37.273 1.00 39.25 82 VAL A CA 1
ATOM 607 C C . VAL A 1 82 ? -2.223 -10.601 36.411 1.00 39.25 82 VAL A C 1
ATOM 609 O O . VAL A 1 82 ? -2.603 -10.309 35.278 1.00 39.25 82 VAL A O 1
ATOM 612 N N . LYS A 1 83 ? -2.412 -11.796 36.967 1.00 33.81 83 LYS A N 1
ATOM 613 C CA . LYS A 1 83 ? -3.372 -12.801 36.519 1.00 33.81 83 LYS A CA 1
ATOM 614 C C . LYS A 1 83 ? -4.714 -12.527 37.206 1.00 33.81 83 LYS A C 1
ATOM 616 O O . LYS A 1 83 ? -4.720 -12.488 38.429 1.00 33.81 83 LYS A O 1
ATOM 621 N N . GLU A 1 84 ? -5.762 -12.365 36.384 1.00 41.84 84 GLU A N 1
ATOM 622 C CA . GLU A 1 84 ? -7.114 -12.987 36.448 1.00 41.84 84 GLU A CA 1
ATOM 623 C C . GLU A 1 84 ? -7.969 -12.827 37.745 1.00 41.84 84 GLU A C 1
ATOM 625 O O . GLU A 1 84 ? -7.398 -12.531 38.789 1.00 41.84 84 GLU A O 1
ATOM 630 N N . PRO A 1 85 ? -9.323 -13.015 37.762 1.00 49.94 85 PRO A N 1
ATOM 631 C CA . PRO A 1 85 ? -10.080 -13.927 36.888 1.00 49.94 85 PRO A CA 1
ATOM 632 C C . PRO A 1 85 ? -11.554 -13.590 36.505 1.00 49.94 85 PRO A C 1
ATOM 634 O O . PRO A 1 85 ? -12.180 -12.672 37.024 1.00 49.94 85 PRO A O 1
ATOM 637 N N . VAL A 1 86 ? -12.053 -14.442 35.589 1.00 33.72 86 VAL A N 1
ATOM 638 C CA . VAL A 1 86 ? -13.414 -14.986 35.329 1.00 33.72 86 VAL A CA 1
ATOM 639 C C . VAL A 1 86 ? -14.656 -14.090 35.170 1.00 33.72 86 VAL A C 1
ATOM 641 O O . VAL A 1 86 ? -15.051 -13.365 36.075 1.00 33.72 86 VAL A O 1
ATOM 644 N N . ALA A 1 87 ? -15.398 -14.332 34.078 1.00 33.75 87 ALA A N 1
ATOM 645 C CA . ALA A 1 87 ? -16.837 -14.621 34.141 1.00 33.75 87 ALA A CA 1
ATOM 646 C C . ALA A 1 87 ? -17.298 -15.392 32.888 1.00 33.75 87 ALA A C 1
ATOM 648 O O . ALA A 1 87 ? -17.241 -14.909 31.760 1.00 33.75 87 ALA A O 1
ATOM 649 N N . GLU A 1 88 ? -17.724 -16.615 33.161 1.00 39.47 88 GLU A N 1
ATOM 650 C CA . GLU A 1 88 ? -18.377 -17.618 32.330 1.00 39.47 88 GLU A CA 1
ATOM 651 C C . GLU A 1 88 ? -19.855 -17.242 32.125 1.00 39.47 88 GLU A C 1
ATOM 653 O O . GLU A 1 88 ? -20.511 -16.817 33.074 1.00 39.47 88 GLU A O 1
ATOM 658 N N . VAL A 1 89 ? -20.381 -17.405 30.910 1.00 39.56 89 VAL A N 1
ATOM 659 C CA . VAL A 1 89 ? -21.822 -17.577 30.671 1.00 39.56 89 VAL A CA 1
ATOM 660 C C . VAL A 1 89 ? -22.009 -18.591 29.546 1.00 39.56 89 VAL A C 1
ATOM 662 O O . VAL A 1 89 ? -21.781 -18.303 28.371 1.00 39.56 89 VAL A O 1
ATOM 665 N N . GLU A 1 90 ? -22.378 -19.800 29.956 1.00 43.84 90 GLU A N 1
ATOM 666 C CA . GLU A 1 90 ? -23.003 -20.834 29.136 1.00 43.84 90 GLU A CA 1
ATOM 667 C C . GLU A 1 90 ? -24.484 -20.495 28.890 1.00 43.84 90 GLU A C 1
ATOM 669 O O . GLU A 1 90 ? -25.125 -19.955 29.787 1.00 43.84 90 GLU A O 1
ATOM 674 N N . GLU A 1 91 ? -25.006 -20.824 27.699 1.00 38.28 91 GLU A N 1
ATOM 675 C CA . GLU A 1 91 ? -26.253 -21.595 27.454 1.00 38.28 91 GLU A CA 1
ATOM 676 C C . GLU A 1 91 ? -26.429 -21.748 25.917 1.00 38.28 91 GLU A C 1
ATOM 678 O O . GLU A 1 91 ? -26.591 -20.762 25.201 1.00 38.28 91 GLU A O 1
ATOM 683 N N . THR A 1 92 ? -26.064 -22.898 25.327 1.00 30.67 92 THR A N 1
ATOM 684 C CA . THR A 1 92 ? -26.927 -23.961 24.728 1.00 30.67 92 THR A CA 1
ATOM 685 C C . THR A 1 92 ? -28.244 -23.467 24.113 1.00 30.67 92 THR A C 1
ATOM 687 O O . THR A 1 92 ? -28.966 -22.729 24.764 1.00 30.67 92 THR A O 1
ATOM 690 N N . VAL A 1 93 ? -28.602 -23.755 22.855 1.00 36.50 93 VAL A N 1
ATOM 691 C CA . VAL A 1 93 ? -29.212 -24.979 22.255 1.00 36.50 93 VAL A CA 1
ATOM 692 C C . VAL A 1 93 ? -29.456 -24.663 20.754 1.00 36.50 93 VAL A C 1
ATOM 694 O O . VAL A 1 93 ? -29.543 -23.490 20.412 1.00 36.50 93 VAL A O 1
ATOM 697 N N . ALA A 1 94 ? -29.662 -25.540 19.769 1.00 32.22 94 ALA A N 1
ATOM 698 C CA . ALA A 1 94 ? -29.602 -26.983 19.571 1.00 32.22 94 ALA A CA 1
ATOM 699 C C . ALA A 1 94 ? -29.604 -27.223 18.037 1.00 32.22 94 ALA A C 1
ATOM 701 O O . ALA A 1 94 ? -30.258 -26.499 17.287 1.00 32.22 94 ALA A O 1
ATOM 702 N N . GLU A 1 95 ? -28.824 -28.216 17.621 1.00 42.31 95 GLU A N 1
ATOM 703 C CA . GLU A 1 95 ? -29.051 -29.231 16.578 1.00 42.31 95 GLU A CA 1
ATOM 704 C C . GLU A 1 95 ? -30.284 -29.116 15.651 1.00 42.31 95 GLU A C 1
ATOM 706 O O . GLU A 1 95 ? -31.415 -29.171 16.124 1.00 42.31 95 GLU A O 1
ATOM 711 N N . VAL A 1 96 ? -30.051 -29.112 14.328 1.00 36.41 96 VAL A N 1
ATOM 712 C CA . VAL A 1 96 ? -30.817 -29.923 13.357 1.00 36.41 96 VAL A CA 1
ATOM 713 C C . VAL A 1 96 ? -29.866 -30.418 12.262 1.00 36.41 96 VAL A C 1
ATOM 715 O O . VAL A 1 96 ? -28.976 -29.701 11.807 1.00 36.41 96 VAL A O 1
ATOM 718 N N . GLU A 1 97 ? -30.087 -31.678 11.916 1.00 38.59 97 GLU A N 1
ATOM 719 C CA . GLU A 1 97 ? -29.258 -32.643 11.211 1.00 38.59 97 GLU A CA 1
ATOM 720 C C . GLU A 1 97 ? -29.047 -32.423 9.695 1.00 38.59 97 GLU A C 1
ATOM 722 O O . GLU A 1 97 ? -29.835 -31.799 8.986 1.00 38.59 97 GLU A O 1
ATOM 727 N N . GLU A 1 98 ? -27.935 -33.024 9.266 1.00 40.97 98 GLU A N 1
ATOM 728 C CA . GLU A 1 98 ? -27.508 -33.590 7.974 1.00 40.97 98 GLU A CA 1
ATOM 729 C C . GLU A 1 98 ? -28.592 -34.029 6.948 1.00 40.97 98 GLU A C 1
ATOM 731 O O . GLU A 1 98 ? -29.720 -34.353 7.322 1.00 40.97 98 GLU A O 1
ATOM 736 N N . PRO A 1 99 ? -28.262 -34.092 5.631 1.00 44.53 99 PRO A N 1
ATOM 737 C CA . PRO A 1 99 ? -27.488 -35.235 5.112 1.00 44.53 99 PRO A CA 1
ATOM 738 C C . PRO A 1 99 ? -26.384 -34.947 4.077 1.00 44.53 99 PRO A C 1
ATOM 740 O O . PRO A 1 99 ? -26.549 -34.165 3.142 1.00 44.53 99 PRO A O 1
ATOM 743 N N . ALA A 1 100 ? -25.276 -35.678 4.276 1.00 30.11 100 ALA A N 1
ATOM 744 C CA . ALA A 1 100 ? -24.525 -36.524 3.333 1.00 30.11 100 ALA A CA 1
ATOM 745 C C . ALA A 1 100 ? -24.705 -36.234 1.825 1.00 30.11 100 ALA A C 1
ATOM 747 O O . ALA A 1 100 ? -25.787 -36.392 1.270 1.00 30.11 100 ALA A O 1
ATOM 748 N N . ALA A 1 101 ? -23.678 -35.721 1.144 1.00 32.28 101 ALA A N 1
ATOM 749 C CA . ALA A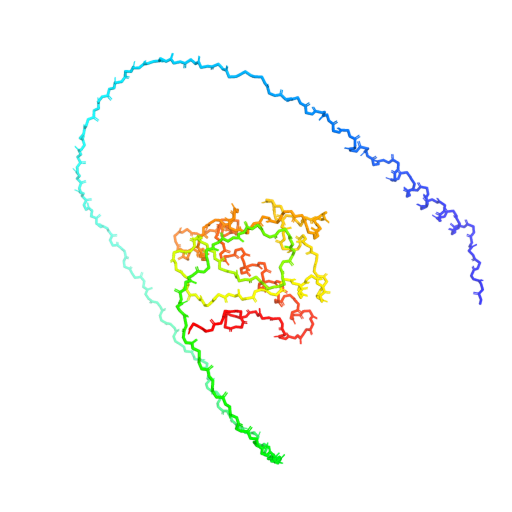 1 101 ? -22.522 -36.443 0.584 1.00 32.28 101 ALA A CA 1
ATOM 750 C C . ALA A 1 101 ? -22.796 -37.055 -0.800 1.00 32.28 101 ALA A C 1
ATOM 752 O O . ALA A 1 101 ? -23.531 -38.026 -0.927 1.00 32.28 101 ALA A O 1
ATOM 753 N N . GLU A 1 102 ? -22.092 -36.547 -1.813 1.00 37.62 102 GLU A N 1
ATOM 754 C CA . GLU A 1 102 ? -21.578 -37.384 -2.898 1.00 37.62 102 GLU A CA 1
ATOM 755 C C . GLU A 1 102 ? -20.279 -36.760 -3.434 1.00 37.62 102 GLU A C 1
ATOM 757 O O . GLU A 1 102 ? -20.270 -35.677 -4.022 1.00 37.62 102 GLU A O 1
ATOM 762 N N . GLU A 1 103 ? -19.165 -37.436 -3.148 1.00 45.09 103 GLU A N 1
ATOM 763 C CA . GLU A 1 103 ? -17.850 -37.194 -3.734 1.00 45.09 103 GLU A CA 1
ATOM 764 C C . GLU A 1 103 ? -17.871 -37.480 -5.235 1.00 45.09 103 GLU A C 1
ATOM 766 O O . GLU A 1 103 ? -18.370 -38.515 -5.682 1.00 45.09 103 GLU A O 1
ATOM 771 N N . LYS A 1 104 ? -17.186 -36.627 -5.996 1.00 32.69 104 LYS A N 1
ATOM 772 C CA . LYS A 1 104 ? -16.414 -37.066 -7.158 1.00 32.69 104 LYS A CA 1
ATOM 773 C C . LYS A 1 104 ? -15.245 -36.116 -7.382 1.00 32.69 104 LYS A C 1
ATOM 775 O O . LYS A 1 104 ? -15.428 -34.978 -7.807 1.00 32.69 104 LYS A O 1
ATOM 780 N N . GLU A 1 105 ? -14.048 -36.617 -7.094 1.00 47.16 105 GLU A N 1
ATOM 781 C CA . GLU A 1 105 ? -12.797 -36.094 -7.640 1.00 47.16 105 GLU A CA 1
ATOM 782 C C . GLU A 1 105 ? -12.826 -36.180 -9.184 1.00 47.16 105 GLU A C 1
ATOM 784 O O . GLU A 1 105 ? -13.552 -37.001 -9.759 1.00 47.16 105 GLU A O 1
ATOM 789 N N . PRO A 1 106 ? -12.021 -35.360 -9.876 1.00 43.59 106 PRO A N 1
ATOM 790 C CA . PRO A 1 106 ? -10.668 -35.841 -10.128 1.00 43.59 106 PRO A CA 1
ATOM 791 C C . PRO A 1 106 ? -9.577 -34.786 -9.925 1.00 43.59 106 PRO A C 1
ATOM 793 O O . PRO A 1 106 ? -9.749 -33.594 -10.174 1.00 43.59 106 PRO A O 1
ATOM 796 N N . ALA A 1 107 ? -8.416 -35.302 -9.533 1.00 37.91 107 ALA A N 1
ATOM 797 C CA . ALA A 1 107 ? -7.124 -34.654 -9.635 1.00 37.91 107 ALA A CA 1
ATOM 798 C C . ALA A 1 107 ? -6.819 -34.212 -11.077 1.00 37.91 107 ALA A C 1
ATOM 800 O O . ALA A 1 107 ? -6.970 -34.993 -12.019 1.00 37.91 107 ALA A O 1
ATOM 801 N N . ALA A 1 108 ? -6.312 -32.989 -11.226 1.00 35.72 108 ALA A N 1
ATOM 802 C CA . ALA A 1 108 ? -5.481 -32.591 -12.353 1.00 35.72 108 ALA A CA 1
ATOM 803 C C . ALA A 1 108 ? -4.463 -31.535 -11.899 1.00 35.72 108 ALA A C 1
ATOM 805 O O . ALA A 1 108 ? -4.753 -30.676 -11.070 1.00 35.72 108 ALA A O 1
ATOM 806 N N . GLU A 1 109 ? -3.260 -31.703 -12.434 1.00 42.59 109 GLU A N 1
ATOM 807 C CA . GLU A 1 109 ? -1.990 -31.028 -12.197 1.00 42.59 109 GLU A CA 1
ATOM 808 C C . GLU A 1 109 ? -2.000 -29.524 -11.895 1.00 42.59 109 GLU A C 1
ATOM 810 O O . GLU A 1 109 ? -2.656 -28.704 -12.533 1.00 42.59 109 GLU A O 1
ATOM 815 N N . VAL A 1 110 ? -1.118 -29.188 -10.953 1.00 45.69 110 VAL A N 1
ATOM 816 C CA . VAL A 1 110 ? -0.495 -27.880 -10.761 1.00 45.69 110 VAL A CA 1
ATOM 817 C C . VAL A 1 110 ? 0.298 -27.485 -12.007 1.00 45.69 110 VAL A C 1
ATOM 819 O O . VAL A 1 110 ? 1.464 -27.844 -12.151 1.00 45.69 110 VAL A O 1
ATOM 822 N N . GLU A 1 111 ? -0.312 -26.671 -12.860 1.00 38.81 111 GLU A N 1
ATOM 823 C CA . GLU A 1 111 ? 0.426 -25.731 -13.700 1.00 38.81 111 GLU A CA 1
ATOM 824 C C . GLU A 1 111 ? 0.254 -24.323 -13.122 1.00 38.81 111 GLU A C 1
ATOM 826 O O . GLU A 1 111 ? -0.856 -23.831 -12.911 1.00 38.81 111 GLU A O 1
ATOM 831 N N . ALA A 1 112 ? 1.382 -23.692 -12.794 1.00 45.56 112 ALA A N 1
ATOM 832 C CA . ALA A 1 112 ? 1.438 -22.306 -12.355 1.00 45.56 112 ALA A CA 1
ATOM 833 C C . ALA A 1 112 ? 0.832 -21.391 -13.436 1.00 45.56 112 ALA A C 1
ATOM 835 O O . ALA A 1 112 ? 1.181 -21.549 -14.609 1.00 45.56 112 ALA A O 1
ATOM 836 N N . PRO A 1 113 ? -0.030 -20.413 -13.098 1.00 44.12 113 PRO A N 1
ATOM 837 C CA . PRO A 1 113 ? -0.509 -19.489 -14.105 1.00 44.12 113 PRO A CA 1
ATOM 838 C C . PRO A 1 113 ? 0.637 -18.557 -14.499 1.00 44.12 113 PRO A C 1
ATOM 840 O O . PRO A 1 113 ? 1.148 -17.770 -13.700 1.00 44.12 113 PRO A O 1
ATOM 843 N N . ALA A 1 114 ? 1.038 -18.685 -15.760 1.00 36.22 114 ALA A N 1
ATOM 844 C CA . ALA A 1 114 ? 1.866 -17.728 -16.460 1.00 36.22 114 ALA A CA 1
ATOM 845 C C . ALA A 1 114 ? 1.239 -16.328 -16.377 1.00 36.22 114 ALA A C 1
ATOM 847 O O . ALA A 1 114 ? 0.028 -16.143 -16.506 1.00 36.22 114 ALA A O 1
ATOM 848 N N . VAL A 1 115 ? 2.105 -15.348 -16.151 1.00 53.97 115 VAL A N 1
ATOM 849 C CA . VAL A 1 115 ? 1.797 -13.927 -16.028 1.00 53.97 115 VAL A CA 1
ATOM 850 C C . VAL A 1 115 ? 1.171 -13.436 -17.337 1.00 53.97 115 VAL A C 1
ATOM 852 O O . VAL A 1 115 ? 1.864 -13.219 -18.325 1.00 53.97 115 VAL A O 1
ATOM 855 N N . ALA A 1 116 ? -0.149 -13.272 -17.348 1.00 36.03 116 ALA A N 1
ATOM 856 C CA . ALA A 1 116 ? -0.872 -12.551 -18.388 1.00 36.03 116 ALA A CA 1
ATOM 857 C C . ALA A 1 116 ? -1.386 -11.242 -17.784 1.00 36.03 116 ALA A C 1
ATOM 859 O O . ALA A 1 116 ? -2.562 -11.102 -17.457 1.00 36.03 116 ALA A O 1
ATOM 860 N N . GLN A 1 117 ? -0.487 -10.275 -17.593 1.00 50.84 117 GLN A N 1
ATOM 861 C CA . GLN A 1 117 ? -0.921 -8.892 -17.440 1.00 50.84 117 GLN A CA 1
ATOM 862 C C . GLN A 1 117 ? -1.186 -8.348 -18.838 1.00 50.84 117 GLN A C 1
ATOM 864 O O . GLN A 1 117 ? -0.260 -8.100 -19.600 1.00 50.84 117 GLN A O 1
ATOM 869 N N . THR A 1 118 ? -2.465 -8.318 -19.200 1.00 42.97 118 THR A N 1
ATOM 870 C CA . THR A 1 118 ? -3.117 -7.414 -20.167 1.00 42.97 118 THR A CA 1
ATOM 871 C C . THR A 1 118 ? -4.554 -7.905 -20.343 1.00 42.97 118 THR A C 1
ATOM 873 O O . THR A 1 118 ? -4.966 -8.398 -21.389 1.00 42.97 118 THR A O 1
ATOM 876 N N . THR A 1 119 ? -5.352 -7.791 -19.284 1.00 39.62 119 THR A N 1
ATOM 877 C CA . THR A 1 119 ? -6.805 -7.724 -19.444 1.00 39.62 119 THR A CA 1
ATOM 878 C C . THR A 1 119 ? -7.190 -6.277 -19.215 1.00 39.62 119 THR A C 1
ATOM 880 O O . THR A 1 119 ? -7.161 -5.812 -18.079 1.00 39.62 119 THR A O 1
ATOM 883 N N . SER A 1 120 ? -7.505 -5.551 -20.288 1.00 54.31 120 SER A N 1
ATOM 884 C CA . SER A 1 120 ? -8.094 -4.216 -20.200 1.00 54.31 120 SER A CA 1
ATOM 885 C C . SER A 1 120 ? -9.376 -4.304 -19.370 1.00 54.31 120 SER A C 1
ATOM 887 O O . SER A 1 120 ? -10.387 -4.846 -19.818 1.00 54.31 120 SER A O 1
ATOM 889 N N . GLY A 1 121 ? -9.302 -3.841 -18.125 1.00 67.75 121 GLY A N 1
ATOM 890 C CA . GLY A 1 121 ? -10.379 -3.932 -17.151 1.00 67.75 121 GLY A CA 1
ATOM 891 C C . GLY A 1 121 ? -9.857 -3.824 -15.723 1.00 67.75 121 GLY A C 1
ATOM 892 O O . GLY A 1 121 ? -8.723 -4.186 -15.431 1.00 67.75 121 GLY A O 1
ATOM 893 N N . MET A 1 122 ? -10.700 -3.307 -14.834 1.00 79.44 122 MET A N 1
ATOM 894 C CA . MET A 1 122 ? -10.427 -3.209 -13.405 1.00 79.44 122 MET A CA 1
ATOM 895 C C . MET A 1 122 ? -10.712 -4.578 -12.759 1.00 79.44 122 MET A C 1
ATOM 897 O O . MET A 1 122 ? -11.887 -4.937 -12.647 1.00 79.44 122 MET A O 1
ATOM 901 N N . PRO A 1 123 ? -9.699 -5.383 -12.385 1.00 85.75 123 PRO A N 1
ATOM 902 C CA . PRO A 1 123 ? -9.945 -6.686 -11.770 1.00 85.75 123 PRO A CA 1
ATOM 903 C C . PRO A 1 123 ? -10.636 -6.509 -10.416 1.00 85.75 123 PRO A C 1
ATOM 905 O O . PRO A 1 123 ? -10.365 -5.542 -9.707 1.00 85.75 123 PRO A O 1
ATOM 908 N N . ASP A 1 124 ? -11.512 -7.447 -10.054 1.00 92.12 124 ASP A N 1
ATOM 909 C CA . ASP A 1 124 ? -12.206 -7.427 -8.761 1.00 92.12 124 ASP A CA 1
ATOM 910 C C . ASP A 1 124 ? -11.247 -7.782 -7.617 1.00 92.12 124 ASP A C 1
ATOM 912 O O . ASP A 1 124 ? -11.056 -7.007 -6.677 1.00 92.12 124 ASP A O 1
ATOM 916 N N . VAL A 1 125 ? -10.566 -8.922 -7.754 1.00 94.94 125 VAL A N 1
ATOM 917 C CA . VAL A 1 125 ? -9.552 -9.397 -6.812 1.00 94.94 125 VAL A CA 1
ATOM 918 C C . VAL A 1 125 ? -8.212 -9.537 -7.521 1.00 94.94 125 VAL A C 1
ATOM 920 O O . VAL A 1 125 ? -8.125 -10.139 -8.589 1.00 94.94 125 VAL A O 1
ATOM 923 N N . ILE A 1 126 ? -7.166 -8.995 -6.904 1.00 95.00 126 ILE A N 1
ATOM 924 C CA . ILE A 1 126 ? -5.789 -9.028 -7.388 1.00 95.00 126 ILE A CA 1
ATOM 925 C C . ILE A 1 126 ? -4.952 -9.825 -6.394 1.00 95.00 126 ILE A C 1
ATOM 927 O O . ILE A 1 126 ? -4.852 -9.462 -5.220 1.00 95.00 126 ILE A O 1
ATOM 931 N N . ALA A 1 127 ? -4.311 -10.889 -6.867 1.00 96.19 127 ALA A N 1
ATOM 932 C CA . ALA A 1 127 ? -3.254 -11.531 -6.103 1.00 96.19 127 ALA A CA 1
ATOM 933 C C . ALA A 1 127 ? -2.025 -10.617 -6.119 1.00 96.19 127 ALA A C 1
ATOM 935 O O . ALA A 1 127 ? -1.474 -10.350 -7.185 1.00 96.19 127 ALA A O 1
ATOM 936 N N . MET A 1 128 ? -1.566 -10.170 -4.948 1.00 95.50 128 MET A N 1
ATOM 937 C CA . MET A 1 128 ? -0.360 -9.336 -4.795 1.00 95.50 128 MET A CA 1
ATOM 938 C C . MET A 1 128 ? 0.937 -10.155 -4.952 1.00 95.50 128 MET A C 1
ATOM 940 O O . MET A 1 128 ? 1.908 -9.974 -4.219 1.00 95.50 128 MET A O 1
ATOM 944 N N . GLU A 1 129 ? 0.914 -11.111 -5.877 1.00 95.62 129 GLU A N 1
ATOM 945 C CA . GLU A 1 129 ? 2.045 -11.900 -6.346 1.00 95.62 129 GLU A CA 1
ATOM 946 C C . GLU A 1 129 ? 2.840 -11.057 -7.350 1.00 95.62 129 GLU A C 1
ATOM 948 O O . GLU A 1 129 ? 2.260 -10.328 -8.156 1.00 95.62 129 GLU A O 1
ATOM 953 N N . ASN A 1 130 ? 4.169 -11.124 -7.301 1.00 96.25 130 ASN A N 1
ATOM 954 C CA . ASN A 1 130 ? 5.007 -10.339 -8.201 1.00 96.25 130 ASN A CA 1
ATOM 955 C C . ASN A 1 130 ? 6.326 -11.062 -8.491 1.00 96.25 130 ASN A C 1
ATOM 957 O O . ASN A 1 130 ? 6.995 -11.551 -7.581 1.00 96.25 130 ASN A O 1
ATOM 961 N N . ALA A 1 131 ? 6.718 -11.072 -9.765 1.00 95.94 131 ALA A N 1
ATOM 962 C CA . ALA A 1 131 ? 7.900 -11.765 -10.260 1.00 95.94 131 ALA A CA 1
ATOM 963 C C . ALA A 1 131 ? 9.236 -11.193 -9.749 1.00 95.94 131 ALA A C 1
ATOM 965 O O . ALA A 1 131 ? 10.244 -11.893 -9.817 1.00 95.94 131 ALA A O 1
ATOM 966 N N . ILE A 1 132 ? 9.268 -9.970 -9.195 1.00 96.62 132 ILE A N 1
ATOM 967 C CA . ILE A 1 132 ? 10.490 -9.433 -8.563 1.00 96.62 132 ILE A CA 1
ATOM 968 C C . ILE A 1 132 ? 10.929 -10.261 -7.343 1.00 96.62 132 ILE A C 1
ATOM 970 O O . ILE 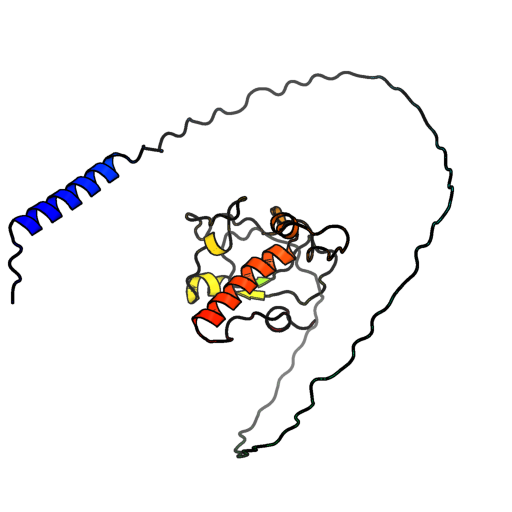A 1 132 ? 12.074 -10.175 -6.899 1.00 96.62 132 ILE A O 1
ATOM 974 N N . TYR A 1 133 ? 10.032 -11.076 -6.778 1.00 96.50 133 TYR A N 1
ATOM 975 C CA . TYR A 1 133 ? 10.333 -11.937 -5.643 1.00 96.50 133 TYR A CA 1
ATOM 976 C C . TYR A 1 133 ? 10.754 -13.329 -6.110 1.00 96.50 133 TYR A C 1
ATOM 978 O O . TYR A 1 133 ? 9.940 -14.111 -6.586 1.00 96.50 133 TYR A O 1
ATOM 986 N N . ALA A 1 134 ? 12.007 -13.701 -5.837 1.00 95.31 134 ALA A N 1
ATOM 987 C CA . ALA A 1 134 ? 12.455 -15.086 -6.012 1.00 95.31 134 ALA A CA 1
ATOM 988 C C . ALA A 1 134 ? 11.672 -16.072 -5.120 1.00 95.31 134 ALA A C 1
ATOM 990 O O . ALA A 1 134 ? 11.439 -17.219 -5.492 1.00 95.31 134 ALA A O 1
ATOM 991 N N . ALA A 1 135 ? 11.284 -15.627 -3.920 1.00 93.50 135 ALA A N 1
ATOM 992 C CA . ALA A 1 135 ? 10.407 -16.363 -3.023 1.00 93.50 135 ALA A CA 1
ATOM 993 C C . ALA A 1 135 ? 9.687 -15.410 -2.063 1.00 93.50 135 ALA A C 1
ATOM 995 O O . ALA A 1 135 ? 10.302 -14.549 -1.423 1.00 93.50 135 ALA A O 1
ATOM 996 N N . HIS A 1 136 ? 8.387 -15.622 -1.877 1.00 93.75 136 HIS A N 1
ATOM 997 C CA . HIS A 1 136 ? 7.611 -14.866 -0.896 1.00 93.75 136 HIS A CA 1
ATOM 998 C C . HIS A 1 136 ? 7.876 -15.352 0.521 1.00 93.75 136 HIS A C 1
ATOM 1000 O O . HIS A 1 136 ? 7.823 -16.548 0.796 1.00 93.75 136 HIS A O 1
ATOM 1006 N N . LYS A 1 137 ? 8.082 -14.435 1.469 1.00 93.12 137 LYS A N 1
ATOM 1007 C CA . LYS A 1 137 ? 8.240 -14.781 2.899 1.00 93.12 137 LYS A CA 1
ATOM 1008 C C . LYS A 1 137 ? 6.901 -14.968 3.624 1.00 93.12 137 LYS A C 1
ATOM 1010 O O . LYS A 1 137 ? 6.860 -15.564 4.699 1.00 93.12 137 LYS A O 1
ATOM 1015 N N . LYS A 1 138 ? 5.806 -14.451 3.060 1.00 95.25 138 LYS A N 1
ATOM 1016 C CA . LYS A 1 138 ? 4.441 -14.481 3.613 1.00 95.25 138 LYS A CA 1
ATOM 1017 C C . LYS A 1 138 ? 3.457 -15.011 2.570 1.00 95.25 138 LYS A C 1
ATOM 1019 O O . LYS A 1 138 ? 3.831 -15.131 1.408 1.00 95.25 138 LYS A O 1
ATOM 1024 N N . GLY A 1 139 ? 2.253 -15.403 2.991 1.00 96.94 139 GLY A N 1
ATOM 1025 C CA . GLY A 1 139 ? 1.194 -15.768 2.051 1.00 96.94 139 GLY A CA 1
ATOM 1026 C C . GLY A 1 139 ? 0.805 -14.577 1.176 1.00 96.94 139 GLY A C 1
ATOM 1027 O O . GLY A 1 139 ? 0.918 -13.424 1.611 1.00 96.94 139 GLY A O 1
ATOM 1028 N N . ILE A 1 140 ? 0.375 -14.865 -0.050 1.00 97.44 140 ILE A N 1
ATOM 1029 C CA . ILE A 1 140 ? 0.003 -13.847 -1.033 1.00 97.44 140 ILE A CA 1
ATOM 1030 C C . ILE A 1 140 ? -1.288 -13.164 -0.596 1.00 97.44 140 ILE A C 1
ATOM 1032 O O . ILE A 1 140 ? -2.279 -13.825 -0.287 1.00 97.44 140 ILE A O 1
ATOM 1036 N N . VAL A 1 141 ? -1.255 -11.835 -0.533 1.00 97.62 141 VAL A N 1
ATOM 1037 C CA . VAL A 1 141 ? -2.427 -11.030 -0.182 1.00 97.62 141 VAL A CA 1
ATOM 1038 C C . VAL A 1 141 ? -3.380 -11.024 -1.371 1.00 97.62 141 VAL A C 1
ATOM 1040 O O . VAL A 1 141 ? -2.962 -10.739 -2.490 1.00 97.62 141 VAL A O 1
ATOM 1043 N N . GLN A 1 142 ? -4.654 -11.312 -1.115 1.00 96.62 142 GLN A N 1
ATOM 1044 C CA . GLN A 1 142 ? -5.726 -11.158 -2.095 1.00 96.62 142 GLN A CA 1
ATOM 1045 C C . GLN A 1 142 ? -6.370 -9.786 -1.898 1.00 96.62 142 GLN A C 1
ATOM 1047 O O . GLN A 1 142 ? -7.138 -9.573 -0.958 1.00 96.62 142 GLN A O 1
ATOM 1052 N N . PHE A 1 143 ? -6.004 -8.831 -2.744 1.00 97.06 143 PHE A N 1
ATOM 1053 C CA . PHE A 1 143 ? -6.494 -7.462 -2.675 1.00 97.06 143 PHE A CA 1
ATOM 1054 C C . PHE A 1 143 ? -7.839 -7.333 -3.392 1.00 97.06 143 PHE A C 1
ATOM 1056 O O . PHE A 1 143 ? -7.952 -7.654 -4.568 1.00 97.06 143 PHE A O 1
ATOM 1063 N N . THR A 1 144 ? -8.865 -6.851 -2.691 1.00 96.62 144 THR A N 1
ATOM 1064 C CA . THR A 1 144 ? -10.222 -6.660 -3.234 1.00 96.62 144 THR A CA 1
ATOM 1065 C C . THR A 1 144 ? -10.358 -5.268 -3.844 1.00 96.62 144 THR A C 1
ATOM 1067 O O . THR A 1 144 ? -10.894 -4.344 -3.229 1.00 96.62 144 THR A O 1
ATOM 1070 N N . HIS A 1 145 ? -9.830 -5.088 -5.047 1.00 95.25 145 HIS A N 1
ATOM 1071 C CA . HIS A 1 145 ? -9.766 -3.795 -5.717 1.00 95.25 145 HIS A CA 1
ATOM 1072 C C . HIS A 1 145 ? -11.150 -3.165 -5.939 1.00 95.25 145 HIS A C 1
ATOM 1074 O O . HIS A 1 145 ? -11.351 -2.002 -5.584 1.00 95.25 145 HIS A O 1
ATOM 1080 N N . GLN A 1 146 ? -12.142 -3.940 -6.400 1.00 92.12 146 GLN A N 1
ATOM 1081 C CA . GLN A 1 146 ? -13.511 -3.434 -6.578 1.00 92.12 146 GLN A CA 1
ATOM 1082 C C . GLN A 1 146 ? -14.099 -2.911 -5.271 1.00 92.12 146 GLN A C 1
ATOM 1084 O O . GLN A 1 146 ? -14.768 -1.884 -5.270 1.00 92.12 146 GLN A O 1
ATOM 1089 N N . LYS A 1 147 ? -13.835 -3.575 -4.144 1.00 95.31 147 LYS A N 1
ATOM 1090 C CA . LYS A 1 147 ? -14.361 -3.148 -2.846 1.00 95.31 147 LYS A CA 1
ATOM 1091 C C . LYS A 1 147 ? -13.797 -1.793 -2.421 1.00 95.31 147 LYS A C 1
ATOM 1093 O O . LYS A 1 147 ? -14.539 -0.938 -1.941 1.00 95.31 147 LYS A O 1
ATOM 1098 N N . HIS A 1 148 ? -12.502 -1.576 -2.641 1.00 96.38 148 HIS A N 1
ATOM 1099 C CA . HIS A 1 148 ? -11.848 -0.312 -2.302 1.00 96.38 148 HIS A CA 1
ATOM 1100 C C . HIS A 1 148 ? -12.411 0.855 -3.119 1.00 96.38 148 HIS A C 1
ATOM 1102 O O . HIS A 1 148 ? -12.723 1.905 -2.560 1.00 96.38 148 HIS A O 1
ATOM 1108 N N . VAL A 1 149 ? -12.639 0.650 -4.414 1.00 94.00 149 VAL A N 1
ATOM 1109 C CA . VAL A 1 149 ? -13.160 1.702 -5.294 1.00 94.00 149 VAL A CA 1
ATOM 1110 C C . VAL A 1 149 ? -14.676 1.861 -5.152 1.00 94.00 149 VAL A C 1
ATOM 1112 O O . VAL A 1 149 ? -15.184 2.950 -4.889 1.00 94.00 149 VAL A O 1
ATOM 1115 N N . ALA A 1 150 ? -15.433 0.776 -5.306 1.00 92.94 150 ALA A N 1
ATOM 1116 C CA . ALA A 1 150 ? -16.884 0.823 -5.403 1.00 92.94 150 ALA A CA 1
ATOM 1117 C C . ALA A 1 150 ? -17.572 0.914 -4.045 1.00 92.94 150 ALA A C 1
ATOM 1119 O O . ALA A 1 150 ? -18.521 1.683 -3.932 1.00 92.94 150 ALA A O 1
ATOM 1120 N N . ASP A 1 151 ? -17.126 0.192 -3.016 1.00 95.50 151 ASP A N 1
ATOM 1121 C CA . ASP A 1 151 ? -17.806 0.193 -1.714 1.00 95.50 151 ASP A CA 1
ATOM 1122 C C . ASP A 1 151 ? -17.248 1.296 -0.822 1.00 95.50 151 ASP A C 1
ATOM 1124 O O . ASP A 1 151 ? -18.009 2.129 -0.322 1.00 95.50 151 ASP A O 1
ATOM 1128 N N . TYR A 1 152 ? -15.920 1.335 -0.685 1.00 95.50 152 TYR A N 1
ATOM 1129 C CA . TYR A 1 152 ? -15.211 2.281 0.180 1.00 95.50 152 TYR A CA 1
ATOM 1130 C C . TYR A 1 152 ? -14.997 3.656 -0.459 1.00 95.50 152 TYR A C 1
ATOM 1132 O O . TYR A 1 152 ? -14.595 4.579 0.244 1.00 95.50 152 TYR A O 1
ATOM 1140 N N . L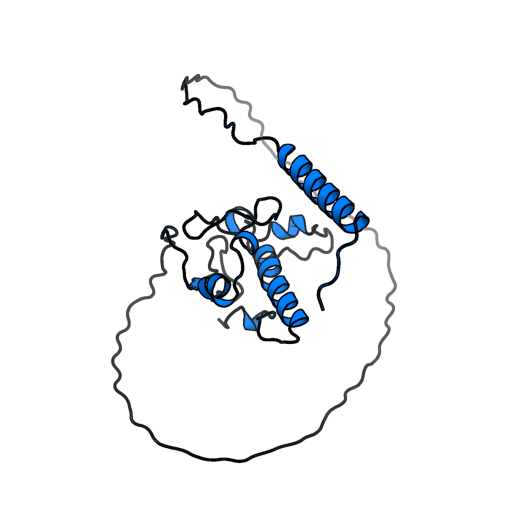YS A 1 153 ? -15.341 3.818 -1.746 1.00 95.25 153 LYS A N 1
ATOM 1141 C CA . LYS A 1 153 ? -15.307 5.101 -2.471 1.00 95.25 153 LYS A CA 1
ATOM 1142 C C . LYS A 1 153 ? -13.921 5.756 -2.470 1.00 95.25 153 LYS A C 1
ATOM 1144 O O . LYS A 1 153 ? -13.822 6.979 -2.424 1.00 95.25 153 LYS A O 1
ATOM 1149 N N . ILE A 1 154 ? -12.869 4.942 -2.514 1.00 94.81 154 ILE A N 1
ATOM 1150 C CA . ILE A 1 154 ? -11.485 5.410 -2.607 1.00 94.81 154 ILE A CA 1
ATOM 1151 C C . ILE A 1 154 ? -11.197 5.769 -4.070 1.00 94.81 154 ILE A C 1
ATOM 1153 O O . ILE A 1 154 ? -11.506 4.980 -4.967 1.00 94.81 154 ILE A O 1
ATOM 1157 N N . GLY A 1 155 ? -10.647 6.961 -4.318 1.00 93.88 155 GLY A N 1
ATOM 1158 C CA . GLY A 1 155 ? -10.268 7.399 -5.658 1.00 93.88 155 GLY A CA 1
ATOM 1159 C C . GLY A 1 155 ? -9.068 6.628 -6.207 1.00 93.88 155 GLY A C 1
ATOM 1160 O O . GLY A 1 155 ? -8.273 6.056 -5.462 1.00 93.88 155 GLY A O 1
ATOM 1161 N N . CYS A 1 156 ? -8.929 6.602 -7.535 1.00 93.94 156 CYS A N 1
ATOM 1162 C CA . CYS A 1 156 ? -7.842 5.879 -8.205 1.00 93.94 156 CYS A CA 1
ATOM 1163 C C . CYS A 1 156 ? -6.461 6.431 -7.800 1.00 93.94 156 CYS A C 1
ATOM 1165 O O . CYS A 1 156 ? -5.519 5.662 -7.599 1.00 93.94 156 CYS A O 1
ATOM 1167 N N . GLY A 1 157 ? -6.377 7.759 -7.637 1.00 94.19 157 GLY A N 1
ATOM 1168 C CA . GLY A 1 157 ? -5.161 8.500 -7.305 1.00 94.19 157 GLY A CA 1
ATOM 1169 C C . GLY A 1 157 ? -4.592 8.201 -5.916 1.00 94.19 157 GLY A C 1
ATOM 1170 O O . GLY A 1 157 ? -3.424 8.457 -5.645 1.00 94.19 157 GLY A O 1
ATOM 1171 N N . GLU A 1 158 ? -5.407 7.641 -5.031 1.00 93.94 158 GLU A N 1
ATOM 1172 C CA . GLU A 1 158 ? -5.064 7.412 -3.634 1.00 93.94 158 GLU A CA 1
ATOM 1173 C C . GLU A 1 158 ? -4.165 6.184 -3.474 1.00 93.94 158 GLU A C 1
ATOM 1175 O O . GLU A 1 158 ? -3.544 6.016 -2.431 1.00 93.94 158 GLU A O 1
ATOM 1180 N N . CYS A 1 159 ? -4.087 5.337 -4.504 1.00 95.31 159 CYS A N 1
ATOM 1181 C CA . CYS A 1 159 ? -3.125 4.240 -4.606 1.00 95.31 159 CYS A CA 1
ATOM 1182 C C . CYS A 1 159 ? -2.202 4.406 -5.817 1.00 95.31 159 CYS A C 1
ATOM 1184 O O . CYS A 1 159 ? -1.005 4.155 -5.706 1.00 95.31 159 CYS A O 1
ATOM 1186 N N . HIS A 1 160 ? -2.741 4.825 -6.963 1.00 94.12 160 HIS A N 1
ATOM 1187 C CA . HIS A 1 160 ? -1.947 5.114 -8.150 1.00 94.12 160 HIS A CA 1
ATOM 1188 C C . HIS A 1 160 ? -1.511 6.575 -8.118 1.00 94.12 160 HIS A C 1
ATOM 1190 O O . HIS A 1 160 ? -2.281 7.481 -8.430 1.00 94.12 160 HIS A O 1
ATOM 1196 N N . HIS A 1 161 ? -0.269 6.800 -7.720 1.00 94.94 161 HIS A N 1
ATOM 1197 C CA . HIS A 1 161 ? 0.331 8.123 -7.634 1.00 94.94 161 HIS A CA 1
ATOM 1198 C C . HIS A 1 161 ? 1.353 8.342 -8.756 1.00 94.94 161 HIS A C 1
ATOM 1200 O O . HIS A 1 161 ? 1.808 7.395 -9.397 1.00 94.94 161 HIS A O 1
ATOM 1206 N N . GLY A 1 162 ? 1.710 9.604 -8.991 1.00 92.81 162 GLY A N 1
ATOM 1207 C CA . GLY A 1 162 ? 2.840 9.969 -9.840 1.00 92.81 162 GLY A CA 1
ATOM 1208 C C . GLY A 1 162 ? 4.183 9.715 -9.152 1.00 92.81 162 GLY A C 1
ATOM 1209 O O . GLY A 1 162 ? 4.243 9.348 -7.978 1.00 92.81 162 GLY A O 1
ATOM 1210 N N . ASP A 1 163 ? 5.275 9.955 -9.871 1.00 90.88 163 ASP A N 1
ATOM 1211 C CA . ASP A 1 163 ? 6.647 9.673 -9.413 1.00 90.88 163 ASP A CA 1
ATOM 1212 C C . ASP A 1 163 ? 7.046 10.426 -8.131 1.00 90.88 163 ASP A C 1
ATOM 1214 O O . ASP A 1 163 ? 7.929 10.002 -7.389 1.00 90.88 163 ASP A O 1
ATOM 1218 N N . ASP A 1 164 ? 6.395 11.555 -7.858 1.00 88.75 164 ASP A N 1
ATOM 1219 C CA . ASP A 1 164 ? 6.599 12.380 -6.667 1.00 88.75 164 ASP A CA 1
ATOM 1220 C C . ASP A 1 164 ? 5.703 11.972 -5.482 1.00 88.75 164 ASP A C 1
ATOM 1222 O O . ASP A 1 164 ? 5.734 12.615 -4.431 1.00 88.75 164 ASP A O 1
ATOM 1226 N N . GLY A 1 165 ? 4.894 10.921 -5.644 1.00 90.19 165 GLY A N 1
ATOM 1227 C CA . GLY A 1 165 ? 3.893 10.490 -4.671 1.00 90.19 165 GLY A CA 1
ATOM 1228 C C . GLY A 1 165 ? 2.591 11.295 -4.714 1.00 90.19 165 GLY A C 1
ATOM 1229 O O . GLY A 1 165 ? 1.700 11.043 -3.902 1.00 90.19 165 GLY A O 1
ATOM 1230 N N . SER A 1 166 ? 2.444 12.252 -5.638 1.00 91.94 166 SER A N 1
ATOM 1231 C CA . SER A 1 166 ? 1.208 13.022 -5.778 1.00 91.94 166 SER A CA 1
ATOM 1232 C C . SER A 1 166 ? 0.076 12.144 -6.334 1.00 91.94 166 SER A C 1
ATOM 1234 O O . SER A 1 166 ? 0.296 11.416 -7.307 1.00 91.94 166 SER A O 1
ATOM 1236 N N . PRO A 1 167 ? -1.154 12.225 -5.789 1.00 93.81 167 PRO A N 1
ATOM 1237 C CA . PRO A 1 167 ? -2.291 11.472 -6.312 1.00 93.81 167 PRO A CA 1
ATOM 1238 C C . PRO A 1 167 ? -2.571 11.776 -7.787 1.00 93.81 167 PRO A C 1
ATOM 1240 O O . PRO A 1 167 ? -2.608 12.942 -8.193 1.00 93.81 167 PRO A O 1
ATOM 1243 N N . LEU A 1 168 ? -2.843 10.743 -8.586 1.00 92.50 168 LEU A N 1
ATOM 1244 C CA . LEU A 1 168 ? -3.279 10.917 -9.974 1.00 92.50 168 LEU A CA 1
ATOM 1245 C C . LEU A 1 168 ? -4.763 11.311 -10.023 1.00 92.50 168 LEU A C 1
ATOM 1247 O O . LEU A 1 168 ? -5.651 10.462 -10.065 1.00 92.50 168 LEU A O 1
ATOM 1251 N N . ALA A 1 169 ? -5.034 12.617 -10.022 1.00 86.44 169 ALA A N 1
ATOM 1252 C CA . ALA A 1 169 ? -6.390 13.169 -9.924 1.00 86.44 169 ALA A CA 1
ATOM 1253 C C . ALA A 1 169 ? -7.326 12.798 -11.093 1.00 86.44 169 ALA A C 1
ATOM 1255 O O . ALA A 1 169 ? -8.537 12.712 -10.901 1.00 86.44 169 ALA A O 1
ATOM 1256 N N . ASP A 1 170 ? -6.774 12.571 -12.287 1.00 87.19 170 ASP A N 1
ATOM 1257 C CA . ASP A 1 170 ? -7.550 12.349 -13.516 1.00 87.19 170 ASP A CA 1
ATOM 1258 C C . ASP A 1 170 ? -7.612 10.870 -13.947 1.00 87.19 170 ASP A C 1
ATOM 1260 O O . ASP A 1 170 ? -8.132 10.557 -15.023 1.00 87.19 170 ASP A O 1
ATOM 1264 N N . MET A 1 171 ? -7.087 9.952 -13.125 1.00 90.12 171 MET A N 1
ATOM 1265 C CA . MET A 1 171 ? -7.093 8.521 -13.434 1.00 90.12 171 MET A CA 1
ATOM 1266 C C . MET A 1 171 ? -8.506 7.937 -13.312 1.00 90.12 171 MET A C 1
ATOM 1268 O O . MET A 1 171 ? -9.191 8.103 -12.298 1.00 90.12 171 MET A O 1
ATOM 1272 N N . LYS A 1 172 ? -8.934 7.207 -14.344 1.00 89.12 172 LYS A N 1
ATOM 1273 C CA . LYS A 1 172 ? -10.263 6.580 -14.437 1.00 89.12 172 LYS A CA 1
ATOM 1274 C C . LYS A 1 172 ? -10.158 5.092 -14.751 1.00 89.12 172 LYS A C 1
ATOM 1276 O O . LYS A 1 172 ? -9.158 4.597 -15.264 1.00 89.12 172 LYS A O 1
ATOM 1281 N N . ALA A 1 173 ? -11.243 4.375 -14.471 1.00 87.94 173 ALA A N 1
ATOM 1282 C CA . ALA A 1 173 ? -11.357 2.967 -14.818 1.00 87.94 173 ALA A CA 1
ATOM 1283 C C . ALA A 1 173 ? -11.145 2.753 -16.327 1.00 87.94 173 ALA A C 1
ATOM 1285 O O . ALA A 1 173 ? -11.770 3.422 -17.153 1.00 87.94 173 ALA A O 1
ATOM 1286 N N . GLY A 1 174 ? -10.287 1.791 -16.662 1.00 85.06 174 GLY A N 1
ATOM 1287 C CA . GLY A 1 174 ? -9.912 1.479 -18.040 1.00 85.06 174 GLY A CA 1
ATOM 1288 C C . GLY A 1 174 ? -8.672 2.216 -18.544 1.00 85.06 174 GLY A C 1
ATOM 1289 O O . GLY A 1 174 ? -8.211 1.874 -19.628 1.00 85.06 174 GLY A O 1
ATOM 1290 N N . ASP A 1 175 ? -8.123 3.168 -17.783 1.00 88.12 175 ASP A N 1
ATOM 1291 C CA . ASP A 1 175 ? -6.770 3.668 -18.037 1.00 88.12 175 ASP A CA 1
ATOM 1292 C C . ASP A 1 175 ? -5.733 2.586 -17.713 1.00 88.12 175 ASP A C 1
ATOM 1294 O O . ASP A 1 175 ? -5.955 1.730 -16.848 1.00 88.12 175 ASP A O 1
ATOM 1298 N N . ASP A 1 176 ? -4.590 2.642 -18.395 1.00 86.25 176 ASP A N 1
ATOM 1299 C CA . ASP A 1 176 ? -3.470 1.750 -18.120 1.00 86.25 176 ASP A CA 1
ATOM 1300 C C . ASP A 1 176 ? -2.886 2.072 -16.739 1.00 86.25 176 ASP A C 1
ATOM 1302 O O . ASP A 1 176 ? -2.375 3.165 -16.487 1.00 86.25 176 ASP A O 1
ATOM 1306 N N . ALA A 1 177 ? -2.996 1.110 -15.827 1.00 87.88 177 ALA A N 1
ATOM 1307 C CA . ALA A 1 177 ? -2.444 1.202 -14.489 1.00 87.88 177 ALA A CA 1
ATOM 1308 C C . ALA A 1 177 ? -1.040 0.588 -14.462 1.00 87.88 177 ALA A C 1
ATOM 1310 O O . ALA A 1 177 ? -0.862 -0.581 -14.800 1.00 87.88 177 ALA A O 1
ATOM 1311 N N . VAL A 1 178 ? -0.063 1.375 -14.018 1.00 91.00 178 VAL A N 1
ATOM 1312 C CA . VAL A 1 178 ? 1.321 0.935 -13.794 1.00 91.00 178 VAL A CA 1
ATOM 1313 C C . VAL A 1 178 ? 1.398 0.138 -12.490 1.00 91.00 178 VAL A C 1
ATOM 1315 O O . VAL A 1 178 ? 0.801 0.522 -11.476 1.00 91.00 178 VAL A O 1
ATOM 1318 N N . GLY A 1 179 ? 2.119 -0.984 -12.506 1.00 93.94 179 GLY A N 1
ATOM 1319 C CA . GLY A 1 179 ? 2.327 -1.804 -11.315 1.00 93.94 179 GLY A CA 1
ATOM 1320 C C . GLY A 1 179 ? 3.327 -1.163 -10.350 1.00 93.94 179 GLY A C 1
ATOM 1321 O O . GLY A 1 179 ? 4.336 -0.609 -10.772 1.00 93.94 179 GLY A O 1
ATOM 1322 N N . CYS A 1 180 ? 3.115 -1.298 -9.036 1.00 95.75 180 CYS A N 1
ATOM 1323 C CA . CYS A 1 180 ? 3.978 -0.671 -8.020 1.00 95.75 180 CYS A CA 1
ATOM 1324 C C . CYS A 1 180 ? 5.469 -1.012 -8.202 1.00 95.75 180 CYS A C 1
ATOM 1326 O O . CYS A 1 180 ? 6.334 -0.167 -7.991 1.00 95.75 180 CYS A O 1
ATOM 1328 N N . ALA A 1 181 ? 5.764 -2.251 -8.606 1.00 96.44 181 ALA A N 1
ATOM 1329 C CA . ALA A 1 181 ? 7.120 -2.759 -8.801 1.00 96.44 181 ALA A CA 1
ATOM 1330 C C . ALA A 1 181 ? 7.875 -2.130 -9.984 1.00 96.44 181 ALA A C 1
ATOM 1332 O O . ALA A 1 181 ? 9.080 -2.331 -10.090 1.00 96.44 181 ALA A O 1
ATOM 1333 N N . GLU A 1 182 ? 7.202 -1.388 -10.867 1.00 96.00 182 GLU A N 1
ATOM 1334 C CA . GLU A 1 182 ? 7.878 -0.679 -11.960 1.00 96.00 182 GLU A CA 1
ATOM 1335 C C . GLU A 1 182 ? 8.730 0.487 -11.436 1.00 96.00 182 GLU A C 1
ATOM 1337 O O . GLU A 1 182 ? 9.790 0.767 -11.993 1.00 96.00 182 GLU A O 1
ATOM 1342 N N . CYS A 1 183 ? 8.315 1.112 -10.327 1.00 95.44 183 CYS A N 1
ATOM 1343 C CA . CYS A 1 183 ? 9.059 2.189 -9.664 1.00 95.44 183 CYS A CA 1
ATOM 1344 C C . CYS A 1 183 ? 9.662 1.746 -8.320 1.00 95.44 183 CYS A C 1
ATOM 1346 O O . CYS A 1 183 ? 10.785 2.115 -7.985 1.00 95.44 183 CYS A O 1
ATOM 1348 N N . HIS A 1 184 ? 8.944 0.921 -7.556 1.00 96.44 184 HIS A N 1
ATOM 1349 C CA . HIS A 1 184 ? 9.385 0.363 -6.276 1.00 96.44 184 HIS A CA 1
ATOM 1350 C C . HIS A 1 184 ? 9.972 -1.035 -6.498 1.00 96.44 184 HIS A C 1
ATOM 1352 O O . HIS A 1 184 ? 9.373 -2.041 -6.118 1.00 96.44 184 HIS A O 1
ATOM 1358 N N . ALA A 1 185 ? 11.093 -1.101 -7.215 1.00 96.81 185 ALA A N 1
ATOM 1359 C CA . ALA A 1 185 ? 11.582 -2.332 -7.833 1.00 96.81 185 ALA A CA 1
ATOM 1360 C C . ALA A 1 185 ? 12.327 -3.287 -6.883 1.00 96.81 185 ALA A C 1
ATOM 1362 O O . ALA A 1 185 ? 12.432 -4.480 -7.177 1.00 96.81 185 ALA A O 1
ATOM 1363 N N . GLU A 1 186 ? 12.838 -2.804 -5.746 1.00 96.88 186 GLU A N 1
ATOM 1364 C CA . GLU A 1 186 ? 13.628 -3.641 -4.842 1.00 96.88 186 GLU A CA 1
ATOM 1365 C C . GLU A 1 186 ? 12.714 -4.608 -4.066 1.00 96.88 186 GLU A C 1
ATOM 1367 O O . GLU A 1 186 ? 11.790 -4.188 -3.359 1.00 96.88 186 GLU A O 1
ATOM 1372 N N . PRO A 1 187 ? 12.921 -5.933 -4.149 1.00 96.75 187 PRO A N 1
ATOM 1373 C CA . PRO A 1 187 ? 12.026 -6.877 -3.504 1.00 96.75 187 PRO A CA 1
ATOM 1374 C C . PRO A 1 187 ? 12.194 -6.874 -1.980 1.00 96.75 187 PRO A C 1
ATOM 1376 O O . PRO A 1 187 ? 13.287 -6.978 -1.424 1.00 96.75 187 PRO A O 1
ATOM 1379 N N . GLY A 1 188 ? 11.064 -6.896 -1.276 1.00 95.19 188 GLY A N 1
ATOM 1380 C CA . GLY A 1 188 ? 11.021 -7.069 0.176 1.00 95.19 188 GLY A CA 1
ATOM 1381 C C . GLY A 1 188 ? 10.962 -5.756 0.944 1.00 95.19 188 GLY A C 1
ATOM 1382 O O . GLY A 1 188 ? 10.469 -4.759 0.435 1.00 95.19 188 GLY A O 1
ATOM 1383 N N . THR A 1 189 ? 11.351 -5.810 2.216 1.00 94.56 189 THR A N 1
ATOM 1384 C CA . THR A 1 189 ? 11.396 -4.660 3.131 1.00 94.56 189 THR A CA 1
ATOM 1385 C C . THR A 1 189 ? 12.797 -4.076 3.153 1.00 94.56 189 THR A C 1
ATOM 1387 O O . THR A 1 189 ? 13.766 -4.839 3.062 1.00 94.56 189 THR A O 1
ATOM 1390 N N . ALA A 1 190 ? 12.908 -2.777 3.401 1.00 94.19 190 ALA A N 1
ATOM 1391 C CA . ALA A 1 190 ? 14.190 -2.109 3.514 1.00 94.19 190 ALA A CA 1
ATOM 1392 C C . ALA A 1 190 ? 15.055 -2.763 4.615 1.00 94.19 190 ALA A C 1
ATOM 1394 O O . ALA A 1 190 ? 14.555 -3.109 5.699 1.00 94.19 190 ALA A O 1
ATOM 1395 N N . PRO A 1 191 ? 16.361 -2.970 4.374 1.00 90.75 191 PRO A N 1
ATOM 1396 C CA . PRO A 1 191 ? 17.236 -3.618 5.332 1.00 90.75 191 PRO A CA 1
ATOM 1397 C C . PRO A 1 191 ? 17.382 -2.761 6.590 1.00 90.75 191 PRO A C 1
ATOM 1399 O O . PRO A 1 191 ? 17.611 -1.551 6.547 1.00 90.75 191 PRO A O 1
ATOM 1402 N N . LYS A 1 192 ? 17.312 -3.416 7.749 1.00 87.44 192 LYS A N 1
ATOM 1403 C CA . LYS A 1 192 ? 17.634 -2.781 9.028 1.00 87.44 192 LYS A CA 1
ATOM 1404 C C . LYS A 1 192 ? 19.149 -2.780 9.204 1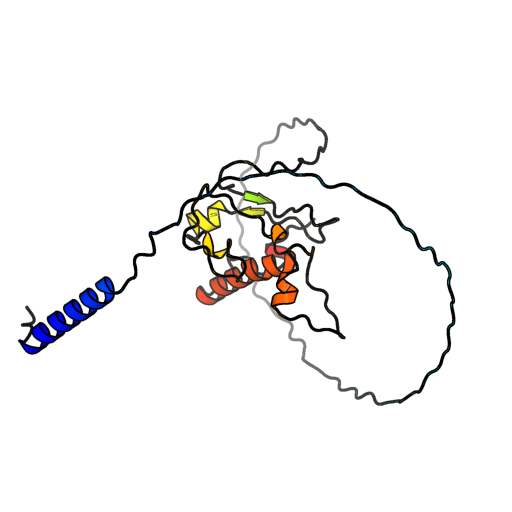.00 87.44 192 LYS A C 1
ATOM 1406 O O . LYS A 1 192 ? 19.705 -3.750 9.709 1.00 87.44 192 LYS A O 1
ATOM 1411 N N . SER A 1 193 ? 19.809 -1.706 8.781 1.00 85.12 193 SER A N 1
ATOM 1412 C CA . SER A 1 193 ? 21.237 -1.492 9.037 1.00 85.12 193 SER A CA 1
ATOM 1413 C C . SER A 1 193 ? 21.447 -0.599 10.261 1.00 85.12 193 SER A C 1
ATOM 1415 O O . SER A 1 193 ? 20.713 0.368 10.473 1.00 85.12 193 SER A O 1
ATOM 1417 N N . LYS A 1 194 ? 22.445 -0.945 11.085 1.00 78.38 194 LYS A N 1
ATOM 1418 C CA . LYS A 1 194 ? 22.905 -0.105 12.203 1.00 78.38 194 LYS A CA 1
ATOM 1419 C C . LYS A 1 194 ? 23.850 1.003 11.730 1.00 78.38 194 LYS A C 1
ATOM 1421 O O . LYS A 1 194 ? 23.918 2.041 12.377 1.00 78.38 194 LYS A O 1
ATOM 1426 N N . ASP A 1 195 ? 24.519 0.787 10.600 1.00 83.38 195 ASP A N 1
ATOM 1427 C CA . ASP A 1 195 ? 25.604 1.638 10.104 1.00 83.38 195 ASP A CA 1
ATOM 1428 C C . ASP A 1 195 ? 25.114 2.677 9.086 1.00 83.38 195 ASP A C 1
ATOM 1430 O O . ASP A 1 195 ? 25.667 3.770 8.990 1.00 83.38 195 ASP A O 1
ATOM 1434 N N . LYS A 1 196 ? 24.037 2.368 8.350 1.00 84.50 196 LYS A N 1
ATOM 1435 C CA . LYS A 1 196 ? 23.376 3.304 7.432 1.00 84.50 196 LYS A CA 1
ATOM 1436 C C . LYS A 1 196 ? 21.872 3.297 7.667 1.00 84.50 196 LYS A C 1
ATOM 1438 O O . LYS A 1 196 ? 21.186 2.321 7.371 1.00 84.50 196 LYS A O 1
ATOM 1443 N N . LYS A 1 197 ? 21.342 4.418 8.154 1.00 90.19 197 LYS A N 1
ATOM 1444 C CA . LYS A 1 197 ? 19.898 4.640 8.216 1.00 90.19 197 LYS A CA 1
ATOM 1445 C C . LYS A 1 197 ? 19.421 5.176 6.871 1.00 90.19 197 LYS A C 1
ATOM 1447 O O . LYS A 1 197 ? 19.792 6.283 6.497 1.00 90.19 197 LYS A O 1
ATOM 1452 N N . LEU A 1 198 ? 18.602 4.392 6.177 1.00 92.25 198 LEU A N 1
ATOM 1453 C CA . LEU A 1 198 ? 17.928 4.839 4.961 1.00 92.25 198 LEU A CA 1
ATOM 1454 C C . LEU A 1 198 ? 16.931 5.954 5.297 1.00 92.25 198 LEU A C 1
ATOM 1456 O O . LEU A 1 198 ? 16.213 5.877 6.306 1.00 92.25 198 LEU A O 1
ATOM 1460 N N . SER A 1 199 ? 16.903 6.976 4.447 1.00 94.00 199 SER A N 1
ATOM 1461 C CA . SER A 1 199 ? 15.831 7.967 4.391 1.00 94.00 199 SER A CA 1
ATOM 1462 C C . SER A 1 199 ? 14.503 7.299 4.034 1.00 94.00 199 SER A C 1
ATOM 1464 O O . SER A 1 199 ? 14.469 6.169 3.550 1.00 94.00 199 SER A O 1
ATOM 1466 N N . ASP A 1 200 ? 13.389 7.982 4.284 1.00 91.69 200 ASP A N 1
ATOM 1467 C CA . ASP A 1 200 ? 12.075 7.413 3.970 1.00 91.69 200 ASP A CA 1
ATOM 1468 C C . ASP A 1 200 ? 11.892 7.234 2.458 1.00 91.69 200 ASP A C 1
ATOM 1470 O O . ASP A 1 200 ? 11.387 6.204 2.032 1.00 91.69 200 ASP A O 1
ATOM 1474 N N . SER A 1 201 ? 12.438 8.149 1.652 1.00 91.75 201 SER A N 1
ATOM 1475 C CA . SER A 1 201 ? 12.486 8.008 0.193 1.00 91.75 201 SER A CA 1
ATOM 1476 C C . SER A 1 201 ? 13.281 6.776 -0.254 1.00 91.75 201 SER A C 1
ATOM 1478 O O . SER A 1 201 ? 12.793 6.020 -1.082 1.00 91.75 201 SER A O 1
ATOM 1480 N N . GLU A 1 202 ? 14.473 6.536 0.309 1.00 94.88 202 GLU A N 1
ATOM 1481 C CA . GLU A 1 202 ? 15.276 5.341 -0.016 1.00 94.88 202 GLU A CA 1
ATOM 1482 C C . GLU A 1 202 ? 14.562 4.043 0.396 1.00 94.88 202 GLU A C 1
ATOM 1484 O O . GLU A 1 202 ? 14.732 3.005 -0.234 1.00 94.88 202 GLU A O 1
ATOM 1489 N N . LYS A 1 203 ? 13.753 4.058 1.464 1.00 95.44 203 LYS A N 1
ATOM 1490 C CA . LYS A 1 203 ? 12.965 2.872 1.835 1.00 95.44 203 LYS A CA 1
ATOM 1491 C C . LYS A 1 203 ? 11.871 2.583 0.820 1.00 95.44 203 LYS A C 1
ATOM 1493 O O . LYS A 1 203 ? 11.562 1.416 0.619 1.00 95.44 203 LYS A O 1
ATOM 1498 N N . LEU A 1 204 ? 11.297 3.611 0.199 1.00 95.31 204 LEU A N 1
ATOM 1499 C CA . LEU A 1 204 ? 10.249 3.426 -0.797 1.00 95.31 204 LEU A CA 1
ATOM 1500 C C . LEU A 1 204 ? 10.773 2.763 -2.072 1.00 95.31 204 LEU A C 1
ATOM 1502 O O . LEU A 1 204 ? 9.971 2.188 -2.786 1.00 95.31 204 LEU A O 1
ATOM 1506 N N . GLU A 1 205 ? 12.080 2.709 -2.332 1.00 95.50 205 GLU A N 1
ATOM 1507 C CA . GLU A 1 205 ? 12.624 1.867 -3.416 1.00 95.50 205 GLU A CA 1
ATOM 1508 C C . GLU A 1 205 ? 12.232 0.384 -3.251 1.00 95.50 205 GLU A C 1
ATOM 1510 O O . GLU A 1 205 ? 12.135 -0.351 -4.234 1.00 95.50 205 GLU A O 1
ATOM 1515 N N . TYR A 1 206 ? 11.943 -0.046 -2.016 1.00 97.50 206 TYR A N 1
ATOM 1516 C CA . TYR A 1 206 ? 11.544 -1.405 -1.679 1.00 97.50 206 TYR A CA 1
ATOM 1517 C C . TYR A 1 206 ? 10.033 -1.616 -1.819 1.00 97.50 206 TYR A C 1
ATOM 1519 O O . TYR A 1 206 ? 9.227 -1.038 -1.086 1.00 97.50 206 TYR A O 1
ATOM 1527 N N . HIS A 1 207 ? 9.643 -2.550 -2.684 1.00 97.75 207 HIS A N 1
ATOM 1528 C CA . HIS A 1 207 ? 8.253 -2.856 -3.014 1.00 97.75 207 HIS A CA 1
ATOM 1529 C C . HIS A 1 207 ? 7.377 -3.145 -1.787 1.00 97.75 207 HIS A C 1
ATOM 1531 O O . HIS A 1 207 ? 6.243 -2.674 -1.701 1.00 97.75 207 HIS A O 1
ATOM 1537 N N . ALA A 1 208 ? 7.878 -3.909 -0.804 1.00 97.06 208 ALA A N 1
ATOM 1538 C CA . ALA A 1 208 ? 7.067 -4.212 0.375 1.00 97.06 208 ALA A CA 1
ATOM 1539 C C . ALA A 1 208 ? 6.941 -3.008 1.319 1.00 97.06 208 ALA A C 1
ATOM 1541 O O . ALA A 1 208 ? 5.943 -2.928 2.025 1.00 97.06 208 ALA A O 1
ATOM 1542 N N . GLU A 1 209 ? 7.909 -2.086 1.351 1.00 97.38 209 GLU A N 1
ATOM 1543 C CA . GLU A 1 209 ? 7.760 -0.837 2.112 1.00 97.38 209 GLU A CA 1
ATOM 1544 C C . GLU A 1 209 ? 6.688 0.047 1.478 1.00 97.38 209 GLU A C 1
ATOM 1546 O O . GLU A 1 209 ? 5.800 0.498 2.192 1.00 97.38 209 GLU A O 1
ATOM 1551 N N . ALA A 1 210 ? 6.702 0.208 0.150 1.00 97.06 210 ALA A N 1
ATOM 1552 C CA . ALA A 1 210 ? 5.679 0.969 -0.567 1.00 97.06 210 ALA A CA 1
ATOM 1553 C C . ALA A 1 210 ? 4.265 0.409 -0.317 1.00 97.06 210 ALA A C 1
ATOM 1555 O O . ALA A 1 210 ? 3.346 1.147 0.042 1.00 97.06 210 ALA A O 1
ATOM 1556 N N . LEU A 1 211 ? 4.099 -0.917 -0.404 1.00 97.38 211 LEU A N 1
ATOM 1557 C CA . LEU A 1 211 ? 2.827 -1.574 -0.092 1.00 97.38 211 LEU A CA 1
ATOM 1558 C C . LEU A 1 211 ? 2.425 -1.414 1.378 1.00 97.38 211 LEU A C 1
ATOM 1560 O O . LEU A 1 211 ? 1.266 -1.130 1.678 1.00 97.38 211 LEU A O 1
ATOM 1564 N N . HIS A 1 212 ? 3.352 -1.614 2.316 1.00 97.38 212 HIS A N 1
ATOM 1565 C CA . HIS A 1 212 ? 3.039 -1.476 3.734 1.00 97.38 212 HIS A CA 1
ATOM 1566 C C . HIS A 1 212 ? 2.683 -0.037 4.101 1.00 97.38 212 HIS A C 1
ATOM 1568 O O . HIS A 1 212 ? 1.743 0.151 4.870 1.00 97.38 212 HIS A O 1
ATOM 1574 N N . GLU A 1 213 ? 3.382 0.954 3.553 1.00 95.75 213 GLU A N 1
ATOM 1575 C CA . GLU A 1 213 ? 3.070 2.361 3.775 1.00 95.75 213 GLU A CA 1
ATOM 1576 C C . GLU A 1 213 ? 1.675 2.682 3.230 1.00 95.75 213 GLU A C 1
ATOM 1578 O O . GLU A 1 213 ? 0.813 3.110 3.992 1.00 95.75 213 GLU A O 1
ATOM 1583 N N . ASN A 1 214 ? 1.389 2.354 1.967 1.00 96.25 214 ASN A N 1
ATOM 1584 C CA . ASN A 1 214 ? 0.093 2.654 1.360 1.00 96.25 214 ASN A CA 1
ATOM 1585 C C . ASN A 1 214 ? -1.075 1.944 2.078 1.00 96.25 214 ASN A C 1
ATOM 1587 O O . ASN A 1 214 ? -2.031 2.568 2.547 1.00 96.25 214 ASN A O 1
ATOM 1591 N N . CYS A 1 215 ? -0.992 0.618 2.226 1.00 97.31 215 CYS A N 1
ATOM 1592 C CA . CYS A 1 215 ? -2.105 -0.174 2.746 1.00 97.31 215 CYS A CA 1
ATOM 1593 C C . CYS A 1 215 ? -2.289 0.008 4.259 1.00 97.31 215 CYS A C 1
ATOM 1595 O O . CYS A 1 215 ? -3.400 0.229 4.747 1.00 97.31 215 CYS A O 1
ATOM 1597 N N . ILE A 1 216 ? -1.207 -0.116 5.037 1.00 97.69 216 ILE A N 1
ATOM 1598 C CA . ILE A 1 216 ? -1.315 -0.164 6.499 1.00 97.69 216 ILE A CA 1
ATOM 1599 C C . ILE A 1 216 ? -1.587 1.232 7.058 1.00 97.69 216 ILE A C 1
ATOM 1601 O O . ILE A 1 216 ? -2.353 1.338 8.021 1.00 97.69 216 ILE A O 1
ATOM 1605 N N . THR A 1 217 ? -1.009 2.295 6.487 1.00 96.75 217 THR A N 1
ATOM 1606 C CA . THR A 1 217 ? -1.259 3.664 6.962 1.00 96.75 217 THR A CA 1
ATOM 1607 C C . THR A 1 217 ? -2.718 4.055 6.740 1.00 96.75 217 THR A C 1
ATOM 1609 O O . THR A 1 217 ? -3.364 4.487 7.699 1.00 96.75 217 THR A O 1
ATOM 1612 N N . CYS A 1 218 ? -3.287 3.790 5.557 1.00 97.81 218 CYS A N 1
ATOM 1613 C CA . CYS A 1 218 ? -4.707 4.033 5.281 1.00 97.81 218 CYS A CA 1
ATOM 1614 C C . CYS A 1 218 ? -5.622 3.241 6.234 1.00 97.81 218 CYS A C 1
ATOM 1616 O O . CYS A 1 218 ? -6.481 3.813 6.909 1.00 97.81 218 CYS A O 1
ATOM 1618 N N . HIS A 1 219 ? -5.380 1.936 6.405 1.00 98.19 219 HIS A N 1
ATOM 1619 C CA . HIS A 1 219 ? -6.176 1.106 7.315 1.00 98.19 219 HIS A CA 1
ATOM 1620 C C . HIS A 1 219 ? -6.092 1.568 8.776 1.00 98.19 219 HIS A C 1
ATOM 1622 O O . HIS A 1 219 ? -7.096 1.581 9.492 1.00 98.19 219 HIS A O 1
ATOM 1628 N N . LYS A 1 220 ? -4.902 1.959 9.249 1.00 98.31 220 LYS A N 1
ATOM 1629 C CA . LYS A 1 220 ? -4.726 2.505 10.603 1.00 98.31 220 LYS A CA 1
ATOM 1630 C C . LYS A 1 220 ? -5.438 3.842 10.768 1.00 98.31 220 LYS A C 1
ATOM 1632 O O . LYS A 1 220 ? -6.037 4.053 11.822 1.00 98.31 220 LYS A O 1
ATOM 1637 N N . ALA A 1 221 ? -5.378 4.718 9.766 1.00 98.00 221 ALA A N 1
ATOM 1638 C CA . ALA A 1 221 ? -6.073 6.000 9.780 1.00 98.00 221 ALA A CA 1
ATOM 1639 C C . ALA A 1 221 ? -7.590 5.794 9.875 1.00 98.00 221 ALA A C 1
ATOM 1641 O O . ALA A 1 221 ? -8.199 6.293 10.819 1.00 98.00 221 ALA A O 1
ATOM 1642 N N . TYR A 1 222 ? -8.160 4.951 9.006 1.00 97.88 222 TYR A N 1
ATOM 1643 C CA . TYR A 1 222 ? -9.578 4.593 9.038 1.00 97.88 222 TYR A CA 1
ATOM 1644 C C . TYR A 1 222 ? -10.003 4.034 10.401 1.00 97.88 222 TYR A C 1
ATOM 1646 O O . TYR A 1 222 ? -10.962 4.514 11.006 1.00 97.88 222 TYR A O 1
ATOM 1654 N N . ASN A 1 223 ? -9.263 3.050 10.920 1.00 98.06 223 ASN A N 1
ATOM 1655 C CA . ASN A 1 223 ? -9.553 2.436 12.215 1.00 98.06 223 ASN A CA 1
ATOM 1656 C C . ASN A 1 223 ? -9.516 3.452 13.362 1.00 98.06 223 ASN A C 1
ATOM 1658 O O . ASN A 1 223 ? -10.358 3.407 14.256 1.00 98.06 223 ASN A O 1
ATOM 1662 N N . LYS A 1 224 ? -8.545 4.372 13.340 1.00 98.38 224 LYS A N 1
ATOM 1663 C CA . LYS A 1 224 ? -8.403 5.422 14.351 1.00 98.38 224 LYS A CA 1
ATOM 1664 C C . LYS A 1 224 ? -9.547 6.431 14.280 1.00 98.38 224 LYS A C 1
ATOM 1666 O O . LYS A 1 224 ? -10.094 6.781 15.319 1.00 98.38 224 LYS A O 1
ATOM 1671 N N . GLU A 1 225 ? -9.892 6.894 13.084 1.00 98.19 225 GLU A N 1
ATOM 1672 C CA . GLU A 1 225 ? -10.954 7.880 12.861 1.00 98.19 225 GLU A CA 1
ATOM 1673 C C . GLU A 1 225 ? -12.335 7.331 13.235 1.00 98.19 225 GLU A C 1
ATOM 1675 O O . GLU A 1 225 ? -13.131 8.023 13.863 1.00 98.19 225 GLU A O 1
ATOM 1680 N N . ASN A 1 226 ? -12.586 6.058 12.923 1.00 97.56 226 ASN A N 1
ATOM 1681 C CA . ASN A 1 226 ? -13.880 5.409 13.134 1.00 97.56 226 ASN A CA 1
ATOM 1682 C C . ASN A 1 226 ? -13.946 4.591 14.435 1.00 97.56 226 ASN A C 1
ATOM 1684 O O . ASN A 1 226 ? -14.943 3.921 14.694 1.00 97.56 226 ASN A O 1
ATOM 1688 N N . ASN A 1 227 ? -12.887 4.626 15.252 1.00 97.69 227 ASN A N 1
ATOM 1689 C CA . ASN A 1 227 ? -12.749 3.852 16.488 1.00 97.69 227 ASN A CA 1
ATOM 1690 C C . ASN A 1 227 ? -13.090 2.356 16.311 1.00 97.69 227 ASN A C 1
ATOM 1692 O O . ASN A 1 227 ? -13.807 1.756 17.114 1.00 97.69 227 ASN A O 1
ATOM 1696 N N . THR A 1 228 ? -12.571 1.757 15.239 1.00 97.62 228 THR A N 1
ATOM 1697 C CA . THR A 1 228 ? -12.824 0.365 14.849 1.00 97.62 228 THR A CA 1
ATOM 1698 C C . THR A 1 228 ? -11.519 -0.416 14.633 1.00 97.62 228 THR A C 1
ATOM 1700 O O . THR A 1 228 ? -10.414 0.109 14.778 1.00 97.62 228 THR A O 1
ATOM 1703 N N . LYS A 1 229 ? -11.634 -1.714 14.338 1.00 96.31 229 LYS A N 1
ATOM 1704 C CA . LYS A 1 229 ? -10.542 -2.622 13.950 1.00 96.31 229 LYS A CA 1
ATOM 1705 C C . LYS A 1 229 ? -10.871 -3.400 12.668 1.00 96.31 229 LYS A C 1
ATOM 1707 O O . LYS A 1 229 ? -10.267 -4.454 12.438 1.00 96.31 229 LYS A O 1
ATOM 1712 N N . ASP A 1 230 ? -11.829 -2.902 11.888 1.00 95.94 230 ASP A N 1
ATOM 1713 C CA . ASP A 1 230 ? -12.361 -3.564 10.693 1.00 95.94 230 ASP A CA 1
ATOM 1714 C C . ASP A 1 230 ? -11.340 -3.597 9.554 1.00 95.94 230 ASP A C 1
ATOM 1716 O O . ASP A 1 230 ? -11.208 -4.613 8.872 1.00 95.94 230 ASP A O 1
ATOM 1720 N N . ALA A 1 231 ? -10.562 -2.524 9.379 1.00 97.38 231 ALA A N 1
ATOM 1721 C CA . ALA A 1 231 ? -9.516 -2.495 8.368 1.00 97.38 231 ALA A CA 1
ATOM 1722 C C . ALA A 1 231 ? -8.285 -3.294 8.853 1.00 97.38 231 ALA A C 1
ATOM 1724 O O . ALA A 1 231 ? -7.767 -3.042 9.952 1.00 97.38 231 ALA A O 1
ATOM 1725 N N . PRO A 1 232 ? -7.779 -4.274 8.086 1.00 97.19 232 PRO A N 1
ATOM 1726 C CA . PRO A 1 232 ? -6.699 -5.140 8.543 1.00 97.19 232 PRO A CA 1
ATOM 1727 C C . PRO A 1 232 ? -5.366 -4.379 8.597 1.00 97.19 232 PRO A C 1
ATOM 1729 O O . PRO A 1 232 ? -4.809 -3.996 7.578 1.00 97.19 232 PRO A O 1
ATOM 1732 N N . ALA A 1 233 ? -4.827 -4.177 9.800 1.00 96.62 233 ALA A N 1
ATOM 1733 C CA . ALA A 1 233 ? -3.580 -3.426 10.011 1.00 96.62 233 ALA A CA 1
ATOM 1734 C C . ALA A 1 233 ? -2.436 -4.264 10.618 1.00 96.62 233 ALA A C 1
ATOM 1736 O O . ALA A 1 233 ? -1.409 -3.716 11.022 1.00 96.62 233 ALA A O 1
ATOM 1737 N N . SER A 1 234 ? -2.613 -5.585 10.732 1.00 96.25 234 SER A N 1
ATOM 1738 C CA . SER A 1 234 ? -1.605 -6.504 11.272 1.00 96.25 234 SER A CA 1
ATOM 1739 C C . SER A 1 234 ? -1.216 -7.570 10.254 1.00 96.25 234 SER A C 1
ATOM 1741 O O . SER A 1 234 ? -2.022 -7.974 9.417 1.00 96.25 234 SER A O 1
ATOM 1743 N N . CYS A 1 235 ? 0.015 -8.075 10.365 1.00 96.31 235 CYS A N 1
ATOM 1744 C CA . CYS A 1 235 ? 0.609 -8.959 9.362 1.00 96.31 235 CYS A CA 1
ATOM 1745 C C . CYS A 1 235 ? -0.267 -10.183 9.059 1.00 96.31 235 CYS A C 1
ATOM 1747 O O . CYS A 1 235 ? -0.469 -10.513 7.900 1.00 96.31 235 CYS A O 1
ATOM 1749 N N . ALA A 1 236 ? -0.803 -10.834 10.096 1.00 96.12 236 ALA A N 1
ATOM 1750 C CA . ALA A 1 236 ? -1.615 -12.046 9.962 1.00 96.12 236 ALA A CA 1
ATOM 1751 C C . ALA A 1 236 ? -3.056 -11.787 9.491 1.00 96.12 236 ALA A C 1
ATOM 1753 O O . ALA A 1 236 ? -3.747 -12.732 9.130 1.00 96.12 236 ALA A O 1
ATOM 1754 N N . LYS A 1 237 ? -3.522 -10.530 9.530 1.00 95.75 237 LYS A N 1
ATOM 1755 C CA . LYS A 1 237 ? -4.834 -10.152 8.991 1.00 95.75 237 LYS A CA 1
ATOM 1756 C C . LYS A 1 237 ? -4.779 -9.803 7.505 1.00 95.75 237 LYS A C 1
ATOM 1758 O O . LYS A 1 237 ? -5.810 -9.878 6.853 1.00 95.75 237 LYS A O 1
ATOM 1763 N N . CYS A 1 238 ? -3.604 -9.441 6.987 1.00 97.00 238 CYS A N 1
ATOM 1764 C CA . CYS A 1 238 ? -3.399 -9.214 5.555 1.00 97.00 238 CYS A CA 1
ATOM 1765 C C . CYS A 1 238 ? -2.842 -10.460 4.859 1.00 97.00 238 CYS A C 1
ATOM 1767 O O . CYS A 1 238 ? -3.368 -10.888 3.838 1.00 97.00 238 CYS A O 1
ATOM 1769 N N . HIS A 1 239 ? -1.778 -11.050 5.409 1.00 97.44 239 HIS A N 1
ATOM 1770 C CA . HIS A 1 239 ? -1.134 -12.214 4.814 1.00 97.44 239 HIS A CA 1
ATOM 1771 C C . HIS A 1 239 ? -1.784 -13.506 5.309 1.00 97.44 239 HIS A C 1
ATOM 1773 O O . HIS A 1 239 ? -1.683 -13.798 6.509 1.00 97.44 239 HIS A O 1
ATOM 1779 N N . PRO A 1 240 ? -2.377 -14.319 4.417 1.00 95.19 240 PRO A N 1
ATOM 1780 C CA . PRO A 1 240 ? -2.866 -15.633 4.798 1.00 95.19 240 PRO A CA 1
ATOM 1781 C C . PRO A 1 240 ? -1.712 -16.511 5.295 1.00 95.19 240 PRO A C 1
ATOM 1783 O O . PRO A 1 240 ? -0.545 -16.333 4.918 1.00 95.19 240 PRO A O 1
ATOM 1786 N N . LYS A 1 241 ? -2.039 -17.463 6.175 1.00 93.19 241 LYS A N 1
ATOM 1787 C CA . LYS A 1 241 ? -1.084 -18.507 6.556 1.00 93.19 241 LYS A CA 1
ATOM 1788 C C . LYS A 1 241 ? -0.750 -19.327 5.310 1.00 93.19 241 LYS A C 1
ATOM 1790 O O . LYS A 1 241 ? -1.645 -19.635 4.528 1.00 93.19 241 LYS A O 1
ATOM 1795 N N . LYS A 1 242 ? 0.541 -19.599 5.138 1.00 78.75 242 LYS A N 1
ATOM 1796 C CA . LYS A 1 242 ? 1.033 -20.523 4.119 1.00 78.75 242 LYS A CA 1
ATOM 1797 C C . LYS A 1 242 ? 0.750 -21.960 4.518 1.00 78.75 242 LYS A C 1
ATOM 1799 O O . LYS A 1 242 ? 0.730 -22.206 5.747 1.00 78.75 242 LYS A O 1
#

Organism: Desulforapulum autotrophicum (strain ATCC 43914 / DSM 3382 / VKM B-1955 / HRM2) (NCBI:txid177437)